Protein AF-A0A0F9QT04-F1 (afdb_monomer_lite)

Organism: NCBI:txid412755

Secondary structure (DSSP, 8-state):
-----PPPPPHHHHHHGGG-S--------------PPPPHHHHHHHHHHHHHHHHHHHHHS------------------PPPPPPPP-------PPPP------------PPP----PPPP----EE-TTT--EESSHHHHHH--PPPHHHHHHHHHHHHHHT----------------------PPPPPPPPHHHHHHHHHHHSTTS-HHHHHHHHHHHHT-TTTS--GGG---TTGGGHHHHHHHHHTSTTHHHHHHHHHHHHHGGGTT-HHHHHHHHHHHHHHHHHHHHHHHHHTT-

Foldseek 3Di:
DDDDDDDDDDPVVVVVVVVPPDDDDDPPPPPPPPPDPDDPVRVVVVVVVVVVVVVVVCVVDPPDPPPPPPPDDDDDDDDDDDDDDDDDDDDDDDDDDDDDDDDDDDDDDDDDDDDDDDDDDDDDFDADPPPGDTDPDVVVVVVDDDQDPVNVVVVVVVVVVVPDDDDDDDDDDDDDDPPPPPPPVPPDPPPPDPLLVLLLCVLVDPNNDLVVLVVLVQVQQVPVVRDPHLVPPPDPPSVCLSVQLSVQSNDPCSSVVCVVVLCVVCPPNSNPSVVSNSVSSVVSSVVSVVCVVVVVVVVD

pLDDT: mean 72.58, std 18.94, range [38.41, 98.06]

Structure (mmCIF, N/CA/C/O backbone):
data_AF-A0A0F9QT04-F1
#
_entry.id   AF-A0A0F9QT04-F1
#
loop_
_atom_site.group_PDB
_atom_site.id
_atom_site.type_symbol
_atom_site.label_atom_id
_atom_site.label_alt_id
_atom_site.label_comp_id
_atom_site.label_asym_id
_atom_site.label_entity_id
_atom_site.label_seq_id
_atom_site.pdbx_PDB_ins_code
_atom_site.Cartn_x
_atom_site.Cartn_y
_atom_site.Cartn_z
_atom_site.occupancy
_atom_site.B_iso_or_equiv
_atom_site.auth_seq_id
_atom_site.auth_comp_id
_atom_site.auth_asym_id
_atom_site.auth_atom_id
_atom_site.pdbx_PDB_model_num
ATOM 1 N N . MET A 1 1 ? 37.877 -28.777 -58.620 1.00 40.53 1 MET A N 1
ATOM 2 C CA . MET A 1 1 ? 38.514 -28.613 -57.297 1.00 40.53 1 MET A CA 1
ATOM 3 C C . MET A 1 1 ? 38.160 -27.226 -56.794 1.00 40.53 1 MET A C 1
ATOM 5 O O . MET A 1 1 ? 38.728 -26.256 -57.266 1.00 40.53 1 MET A O 1
ATOM 9 N N . THR A 1 2 ? 37.133 -27.123 -55.958 1.00 38.41 2 THR A N 1
ATOM 10 C CA . THR A 1 2 ? 36.632 -25.850 -55.422 1.00 38.41 2 THR A CA 1
ATOM 11 C C . THR A 1 2 ? 37.079 -25.738 -53.971 1.00 38.41 2 THR A C 1
ATOM 13 O O . THR A 1 2 ? 36.640 -26.507 -53.116 1.00 38.41 2 THR A O 1
ATOM 16 N N . GLU A 1 3 ? 38.001 -24.815 -53.706 1.00 45.53 3 GLU A N 1
ATOM 17 C CA . GLU A 1 3 ? 38.514 -24.546 -52.365 1.00 45.53 3 GLU A CA 1
ATOM 18 C C . GLU A 1 3 ? 37.426 -23.904 -51.495 1.00 45.53 3 GLU A C 1
ATOM 20 O O . GLU A 1 3 ? 36.883 -22.841 -51.805 1.00 45.53 3 GLU A O 1
ATOM 25 N N . LYS A 1 4 ? 37.093 -24.570 -50.385 1.00 51.62 4 LYS A N 1
ATOM 26 C CA . LYS A 1 4 ? 36.202 -24.037 -49.352 1.00 51.62 4 LYS A CA 1
ATOM 27 C C . LYS A 1 4 ? 36.921 -22.925 -48.588 1.00 51.62 4 LYS A C 1
ATOM 29 O O . LYS A 1 4 ? 37.860 -23.178 -47.835 1.00 51.62 4 LYS A O 1
ATOM 34 N N . LYS A 1 5 ? 36.429 -21.698 -48.751 1.00 57.62 5 LYS A N 1
ATOM 35 C CA . LYS A 1 5 ? 36.823 -20.511 -47.985 1.00 57.62 5 LYS A CA 1
ATOM 36 C C . LYS A 1 5 ? 36.502 -20.742 -46.498 1.00 57.62 5 LYS A C 1
ATOM 38 O O . LYS A 1 5 ? 35.334 -20.862 -46.132 1.00 57.62 5 LYS A O 1
ATOM 43 N N . LYS A 1 6 ? 37.529 -20.845 -45.646 1.00 58.44 6 LYS A N 1
ATOM 44 C CA . LYS A 1 6 ? 37.373 -20.906 -44.182 1.00 58.44 6 LYS A CA 1
ATOM 45 C C . LYS A 1 6 ? 36.841 -19.563 -43.678 1.00 58.44 6 LYS A C 1
ATOM 47 O O . LYS A 1 6 ? 37.463 -18.530 -43.915 1.00 58.44 6 LYS A O 1
ATOM 52 N N . ALA A 1 7 ? 35.698 -19.594 -42.997 1.00 60.91 7 ALA A N 1
ATOM 53 C CA . ALA A 1 7 ? 35.144 -18.442 -42.299 1.00 60.91 7 ALA A CA 1
ATOM 54 C C . ALA A 1 7 ? 36.069 -18.047 -41.137 1.00 60.91 7 ALA A C 1
ATOM 56 O O . ALA A 1 7 ? 36.473 -18.900 -40.345 1.00 60.91 7 ALA A O 1
ATOM 57 N N . GLN A 1 8 ? 36.429 -16.764 -41.061 1.00 69.38 8 GLN A N 1
ATOM 58 C CA . GLN A 1 8 ? 37.086 -16.201 -39.883 1.00 69.38 8 GLN A CA 1
ATOM 59 C C . GLN A 1 8 ? 36.084 -16.147 -38.717 1.00 69.38 8 GLN A C 1
ATOM 61 O O . GLN A 1 8 ? 34.930 -15.781 -38.943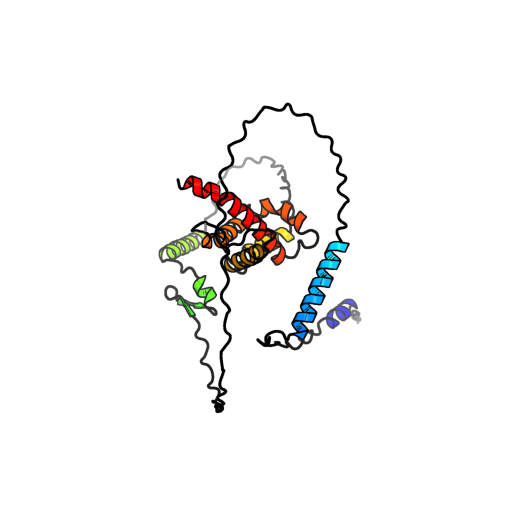 1.00 69.38 8 GLN A O 1
ATOM 66 N N . PRO A 1 9 ? 36.501 -16.487 -37.486 1.00 63.72 9 PRO A N 1
ATOM 67 C CA . PRO A 1 9 ? 35.642 -16.379 -36.315 1.00 63.72 9 PRO A CA 1
ATOM 68 C C . PRO A 1 9 ? 35.371 -14.908 -35.974 1.00 63.72 9 PRO A C 1
ATOM 70 O O . PRO A 1 9 ? 36.281 -14.075 -35.981 1.00 63.72 9 PRO A O 1
ATOM 73 N N . ASN A 1 10 ? 34.111 -14.596 -35.666 1.00 60.88 10 ASN A N 1
ATOM 74 C CA . ASN A 1 10 ? 33.681 -13.270 -35.237 1.00 60.88 10 ASN A CA 1
ATOM 75 C C . ASN A 1 10 ? 34.338 -12.908 -33.895 1.00 60.88 10 ASN A C 1
ATOM 77 O O . ASN A 1 10 ? 34.174 -13.604 -32.896 1.00 60.88 10 ASN A O 1
ATOM 81 N N . LEU A 1 11 ? 35.038 -11.771 -33.850 1.00 62.22 11 LEU A N 1
ATOM 82 C CA . LEU A 1 11 ? 35.728 -11.270 -32.651 1.00 62.22 11 LEU A CA 1
ATOM 83 C C . LEU A 1 11 ? 34.784 -10.990 -31.464 1.00 62.22 11 LEU A C 1
ATOM 85 O O . LEU A 1 11 ? 35.232 -10.952 -30.321 1.00 62.22 11 LEU A O 1
ATOM 89 N N . ILE A 1 12 ? 33.483 -10.836 -31.722 1.00 54.50 12 ILE A N 1
ATOM 90 C CA . ILE A 1 12 ? 32.462 -10.546 -30.706 1.00 54.50 12 ILE A CA 1
ATOM 91 C C . ILE A 1 12 ? 32.140 -11.788 -29.858 1.00 54.50 12 ILE A C 1
ATOM 93 O O . ILE A 1 12 ? 31.987 -11.671 -28.644 1.00 54.50 12 ILE A O 1
ATOM 97 N N . GLU A 1 13 ? 32.126 -12.988 -30.445 1.00 58.72 13 GLU A N 1
ATOM 98 C CA . GLU A 1 13 ? 31.823 -14.228 -29.706 1.00 58.72 13 GLU A CA 1
ATOM 99 C C . GLU A 1 13 ? 32.920 -14.557 -28.678 1.00 58.72 13 GLU A C 1
ATOM 101 O O . GLU A 1 13 ? 32.627 -14.977 -27.557 1.00 58.72 13 GLU A O 1
ATOM 106 N N . ASN A 1 14 ? 34.179 -14.234 -28.993 1.00 61.94 14 ASN A N 1
ATOM 107 C CA . ASN A 1 14 ? 35.301 -14.381 -28.059 1.00 61.94 14 ASN A CA 1
ATOM 108 C C . ASN A 1 14 ? 35.297 -13.347 -26.918 1.00 61.94 14 ASN A C 1
ATOM 110 O O . ASN A 1 14 ? 35.893 -13.599 -25.869 1.00 61.94 14 ASN A O 1
ATOM 114 N N . ALA A 1 15 ? 34.646 -12.193 -27.097 1.00 54.66 15 ALA A N 1
ATOM 115 C CA . ALA A 1 15 ? 34.542 -11.168 -26.058 1.00 54.66 15 ALA A CA 1
ATOM 116 C C . ALA A 1 15 ? 33.426 -11.476 -25.042 1.00 54.66 15 ALA A C 1
ATOM 118 O O . ALA A 1 15 ? 33.554 -11.131 -23.867 1.00 54.66 15 ALA A O 1
ATOM 119 N N . ILE A 1 16 ? 32.360 -12.159 -25.472 1.00 52.66 16 ILE A N 1
ATOM 120 C CA . ILE A 1 16 ? 31.213 -12.502 -24.618 1.00 52.66 16 ILE A CA 1
ATOM 121 C C . ILE A 1 16 ? 31.496 -13.769 -23.792 1.00 52.66 16 ILE A C 1
ATOM 123 O O . ILE A 1 16 ? 31.151 -13.818 -22.612 1.00 52.66 16 ILE A O 1
ATOM 127 N N . GLY A 1 17 ? 32.228 -14.746 -24.344 1.00 46.69 17 GLY A N 1
ATOM 128 C CA . GLY A 1 17 ? 32.572 -15.991 -23.639 1.00 46.69 17 GLY A CA 1
ATOM 129 C C . GLY A 1 17 ? 33.477 -15.829 -22.407 1.00 46.69 17 GLY A C 1
ATOM 130 O O . GLY A 1 17 ? 33.491 -16.704 -21.549 1.00 46.69 17 GLY A O 1
ATOM 131 N N . LYS A 1 18 ? 34.195 -14.704 -22.266 1.00 50.28 18 LYS A N 1
ATOM 132 C CA . LYS A 1 18 ? 35.087 -14.441 -21.117 1.00 50.28 18 LYS A CA 1
ATOM 133 C C . LYS A 1 18 ? 34.415 -13.772 -19.912 1.00 50.28 18 LYS A C 1
ATOM 135 O O . LYS A 1 18 ? 35.060 -13.612 -18.884 1.00 50.28 18 LYS A O 1
ATOM 140 N N . ARG A 1 19 ? 33.139 -13.377 -20.011 1.00 51.25 19 ARG A N 1
ATOM 141 C CA . ARG A 1 19 ? 32.371 -12.814 -18.877 1.00 51.25 19 ARG A CA 1
ATOM 142 C C . ARG A 1 19 ? 31.505 -13.843 -18.144 1.00 51.25 19 ARG A C 1
ATOM 144 O O . ARG A 1 19 ? 30.870 -13.487 -17.160 1.00 51.25 19 ARG A O 1
ATOM 151 N N . ALA A 1 20 ? 31.501 -15.096 -18.596 1.00 46.34 20 ALA A N 1
ATOM 152 C CA . ALA A 1 20 ? 30.769 -16.201 -17.976 1.00 46.34 20 ALA A CA 1
ATOM 153 C C . ALA A 1 20 ? 31.633 -17.038 -17.010 1.00 46.34 20 ALA A C 1
ATOM 155 O O . ALA A 1 20 ? 31.278 -18.169 -16.688 1.00 46.34 20 ALA A O 1
ATOM 156 N N . GLU A 1 21 ? 32.761 -16.501 -16.531 1.00 49.03 21 GLU A N 1
ATOM 157 C CA . GLU A 1 21 ? 33.416 -17.056 -15.347 1.00 49.03 21 GLU A CA 1
ATOM 158 C C . GLU A 1 21 ? 32.618 -16.609 -14.116 1.00 49.03 21 GLU A C 1
ATOM 160 O O . GLU A 1 21 ? 32.624 -15.444 -13.723 1.00 49.03 21 GLU A O 1
ATOM 165 N N . THR A 1 22 ? 31.868 -17.562 -13.567 1.00 49.44 22 THR A N 1
ATOM 166 C CA . THR A 1 22 ? 31.121 -17.506 -12.305 1.00 49.44 22 THR A CA 1
ATOM 167 C C . THR A 1 22 ? 31.801 -16.623 -11.249 1.00 49.44 22 THR A C 1
ATOM 169 O O . THR A 1 22 ? 32.957 -16.895 -10.903 1.00 49.44 22 THR A O 1
ATOM 172 N N . PRO A 1 23 ? 31.103 -15.629 -10.662 1.00 43.72 23 PRO A N 1
ATOM 173 C CA . PRO A 1 23 ? 31.599 -14.967 -9.468 1.00 43.72 23 PRO A CA 1
ATOM 174 C C . PRO A 1 23 ? 31.723 -16.024 -8.370 1.00 43.72 23 PRO A C 1
ATOM 176 O O . PRO A 1 23 ? 30.743 -16.681 -8.021 1.00 43.72 23 PRO A O 1
ATOM 179 N N . LYS A 1 24 ? 32.932 -16.210 -7.834 1.00 48.59 24 LYS A N 1
ATOM 180 C CA . LYS A 1 24 ? 33.112 -16.958 -6.589 1.00 48.59 24 LYS A CA 1
ATOM 181 C C . LYS A 1 24 ? 32.272 -16.265 -5.522 1.00 48.59 24 LYS A C 1
ATOM 183 O O . LYS A 1 24 ? 32.509 -15.097 -5.219 1.00 48.59 24 LYS A O 1
ATOM 188 N N . THR A 1 25 ? 31.295 -16.992 -4.996 1.00 42.28 25 THR A N 1
ATOM 189 C CA . THR A 1 25 ? 30.478 -16.618 -3.846 1.00 42.28 25 THR A CA 1
ATOM 190 C C . THR A 1 25 ? 31.387 -16.037 -2.758 1.00 42.28 25 THR A C 1
ATOM 192 O O . THR A 1 25 ? 32.336 -16.718 -2.354 1.00 42.28 25 THR A O 1
ATOM 195 N N . PRO A 1 26 ? 31.164 -14.796 -2.288 1.00 47.00 26 PRO A N 1
ATOM 196 C CA . PRO A 1 26 ? 31.823 -14.332 -1.078 1.00 47.00 26 PRO A CA 1
ATOM 197 C C . PRO A 1 26 ? 31.417 -15.283 0.054 1.00 47.00 26 PRO A C 1
ATOM 199 O O . PRO A 1 26 ? 30.247 -15.674 0.099 1.00 47.00 26 PRO A O 1
ATOM 202 N N . PRO A 1 27 ? 32.328 -15.683 0.955 1.00 43.16 27 PRO A N 1
ATOM 203 C CA . PRO A 1 27 ? 31.926 -16.439 2.130 1.00 43.16 27 PRO A CA 1
ATOM 204 C C . PRO A 1 27 ? 30.858 -15.627 2.865 1.00 43.16 27 PRO A C 1
ATOM 206 O O . PRO A 1 27 ? 31.113 -14.498 3.290 1.00 43.16 27 PRO A O 1
ATOM 209 N N . GLN A 1 28 ? 29.651 -16.187 2.966 1.00 41.50 28 GLN A N 1
ATOM 210 C CA . GLN A 1 28 ? 28.638 -15.696 3.884 1.00 41.50 28 GLN A CA 1
ATOM 211 C C . GLN A 1 28 ? 29.200 -15.893 5.288 1.00 41.50 28 GLN A C 1
ATOM 213 O O . GLN A 1 28 ? 29.119 -16.969 5.872 1.00 41.50 28 GLN A O 1
ATOM 218 N N . VAL A 1 29 ? 29.834 -14.847 5.808 1.00 38.66 29 VAL A N 1
ATOM 219 C CA . VAL A 1 29 ? 30.045 -14.709 7.239 1.00 38.66 29 VAL A CA 1
ATOM 220 C C . VAL A 1 29 ? 28.675 -14.348 7.792 1.00 38.66 29 VAL A C 1
ATOM 222 O O . VAL A 1 29 ? 28.299 -13.177 7.827 1.00 38.66 29 VAL A O 1
ATOM 225 N N . LEU A 1 30 ? 27.910 -15.378 8.152 1.00 39.53 30 LEU A N 1
ATOM 226 C CA . LEU A 1 30 ? 26.827 -15.258 9.113 1.00 39.53 30 LEU A CA 1
ATOM 227 C C . LEU A 1 30 ? 27.495 -14.750 10.397 1.00 39.53 30 LEU A C 1
ATOM 229 O O . LEU A 1 30 ? 28.106 -15.511 11.141 1.00 39.53 30 LEU A O 1
ATOM 233 N N . ARG A 1 31 ? 27.537 -13.426 10.572 1.00 39.59 31 ARG A N 1
ATOM 234 C CA . ARG A 1 31 ? 27.889 -12.853 11.863 1.00 39.59 31 ARG A CA 1
ATOM 235 C C . ARG A 1 31 ? 26.675 -13.096 12.735 1.00 39.59 31 ARG A C 1
ATOM 237 O O . ARG A 1 31 ? 25.696 -12.364 12.620 1.00 39.59 31 ARG A O 1
ATOM 244 N N . ASP A 1 32 ? 26.752 -14.136 13.555 1.00 42.31 32 ASP A N 1
ATOM 245 C CA . ASP A 1 32 ? 25.970 -14.207 14.778 1.00 42.31 32 ASP A CA 1
ATOM 246 C C . ASP A 1 32 ? 26.134 -12.855 15.472 1.00 42.31 32 ASP A C 1
ATOM 248 O O . ASP A 1 32 ? 27.248 -12.452 15.819 1.00 42.31 32 ASP A O 1
ATOM 252 N N . VAL A 1 33 ? 25.043 -12.098 15.545 1.00 47.69 33 VAL A N 1
ATOM 253 C CA . VAL A 1 33 ? 24.982 -10.874 16.335 1.00 47.69 33 VAL A CA 1
ATOM 254 C C . VAL A 1 33 ? 25.085 -11.347 17.779 1.00 47.69 33 VAL A C 1
ATOM 256 O O . VAL A 1 33 ? 24.186 -12.055 18.230 1.00 47.69 33 VAL A O 1
ATOM 259 N N . PRO A 1 34 ? 26.171 -11.045 18.508 1.00 47.31 34 PRO A N 1
ATOM 260 C CA . PRO A 1 34 ? 26.209 -11.372 19.917 1.00 47.31 34 PRO A CA 1
ATOM 261 C C . PRO A 1 34 ? 25.148 -10.506 20.594 1.00 47.31 34 PRO A C 1
ATOM 263 O O . PRO A 1 34 ? 25.197 -9.283 20.465 1.00 47.31 34 PRO A O 1
ATOM 266 N N . ASP A 1 35 ? 24.237 -11.117 21.352 1.00 57.75 35 ASP A N 1
ATOM 267 C CA . ASP A 1 35 ? 23.339 -10.438 22.303 1.00 57.75 35 ASP A CA 1
ATOM 268 C C . ASP A 1 35 ? 24.130 -9.836 23.488 1.00 57.75 35 ASP A C 1
ATOM 270 O O . ASP A 1 35 ? 23.733 -9.915 24.652 1.00 57.75 35 ASP A O 1
ATOM 274 N N . GLN A 1 36 ? 25.310 -9.268 23.227 1.00 71.56 36 GLN A N 1
ATOM 275 C CA . GLN A 1 36 ? 26.060 -8.532 24.224 1.00 71.56 36 GLN A CA 1
ATOM 276 C C . GLN A 1 36 ? 25.522 -7.102 24.281 1.00 71.56 36 GLN A C 1
ATOM 278 O O . GLN A 1 36 ? 25.466 -6.424 23.252 1.00 71.56 36 GLN A O 1
ATOM 283 N N . PRO A 1 37 ? 25.130 -6.617 25.472 1.00 73.25 37 PRO A N 1
ATOM 284 C CA . PRO A 1 37 ? 24.781 -5.218 25.636 1.00 73.25 37 PRO A CA 1
ATOM 285 C C . PRO A 1 37 ? 25.980 -4.357 25.232 1.00 73.25 37 PRO A C 1
ATOM 287 O O . PRO A 1 37 ? 27.111 -4.643 25.634 1.00 73.25 37 PRO A O 1
ATOM 290 N N . LEU A 1 38 ? 25.711 -3.314 24.441 1.00 75.25 38 LEU A N 1
ATOM 291 C CA . LEU A 1 38 ? 26.704 -2.329 24.013 1.00 75.25 38 LEU A CA 1
ATOM 292 C C . LEU A 1 38 ? 27.536 -1.881 25.212 1.00 75.25 38 LEU A C 1
ATOM 294 O O . LEU A 1 38 ? 27.008 -1.495 26.262 1.00 75.25 38 LEU A O 1
ATOM 298 N N . THR A 1 39 ? 28.851 -1.938 25.053 1.00 85.69 39 THR A N 1
ATOM 299 C CA . THR A 1 39 ? 29.761 -1.452 26.081 1.00 85.69 39 THR A CA 1
ATOM 300 C C . THR A 1 39 ? 29.585 0.058 26.255 1.00 85.69 39 THR A C 1
ATOM 302 O O . THR A 1 39 ? 29.138 0.777 25.358 1.00 85.69 39 THR A O 1
ATOM 305 N N . ARG A 1 40 ? 29.933 0.575 27.437 1.00 78.62 40 ARG A N 1
ATOM 306 C CA . ARG A 1 40 ? 29.801 2.007 27.753 1.00 78.62 40 ARG A CA 1
ATOM 307 C C . ARG A 1 40 ? 30.536 2.905 26.748 1.00 78.62 40 ARG A C 1
ATOM 309 O O . ARG A 1 40 ? 30.049 3.990 26.442 1.00 78.62 40 ARG A O 1
ATOM 316 N N . ASP A 1 41 ? 31.664 2.433 26.225 1.00 81.75 41 ASP A N 1
ATOM 317 C CA . ASP A 1 41 ? 32.469 3.162 25.243 1.00 81.75 41 ASP A CA 1
ATOM 318 C C . ASP A 1 41 ? 31.807 3.179 23.855 1.00 81.75 41 ASP A C 1
ATOM 320 O O . ASP A 1 41 ? 31.865 4.197 23.162 1.00 81.75 41 ASP A O 1
ATOM 324 N N . GLU A 1 42 ? 31.102 2.107 23.474 1.00 82.12 42 GLU A N 1
ATOM 325 C CA . GLU A 1 42 ? 30.310 2.043 22.236 1.00 82.12 42 GLU A CA 1
ATOM 326 C C . GLU A 1 42 ? 29.069 2.940 22.302 1.00 82.12 42 GLU A C 1
ATOM 328 O O . GLU A 1 42 ? 28.728 3.604 21.323 1.00 82.12 42 GLU A O 1
ATOM 333 N N . MET A 1 43 ? 28.423 3.036 23.470 1.00 83.62 43 MET A N 1
ATOM 334 C CA . MET A 1 43 ? 27.325 3.989 23.666 1.00 83.62 43 MET A CA 1
ATOM 335 C C . MET A 1 43 ? 27.803 5.440 23.556 1.00 83.62 43 MET A C 1
ATOM 337 O O . MET A 1 43 ? 27.145 6.244 22.900 1.00 83.62 43 MET A O 1
ATOM 341 N N . ALA A 1 44 ? 28.971 5.764 24.120 1.00 82.62 44 ALA A N 1
ATOM 342 C CA . ALA A 1 44 ? 29.556 7.099 24.000 1.00 82.62 44 ALA A CA 1
ATOM 343 C C . ALA A 1 44 ? 29.914 7.448 22.544 1.00 82.62 44 ALA A C 1
ATOM 345 O O . ALA A 1 44 ? 29.739 8.588 22.115 1.00 82.62 44 ALA A O 1
ATOM 346 N N . THR A 1 45 ? 30.370 6.469 21.753 1.00 89.44 45 THR A N 1
ATOM 347 C CA . THR A 1 45 ? 30.638 6.687 20.321 1.00 89.44 45 THR A CA 1
ATOM 348 C C . THR A 1 45 ? 29.359 6.840 19.504 1.00 89.44 45 THR A C 1
ATOM 350 O O . THR A 1 45 ? 29.333 7.630 18.560 1.00 89.44 45 THR A O 1
ATOM 353 N N . LEU A 1 46 ? 28.288 6.128 19.865 1.00 86.19 46 LEU A N 1
ATOM 354 C CA . LEU A 1 46 ? 26.989 6.264 19.210 1.00 86.19 46 LEU A CA 1
ATOM 355 C C . LEU A 1 46 ? 26.338 7.623 19.506 1.00 86.19 46 LEU A C 1
ATOM 357 O O . LEU A 1 46 ? 25.769 8.237 18.605 1.00 86.19 46 LEU A O 1
ATOM 361 N N . GLU A 1 47 ? 26.464 8.117 20.738 1.00 88.38 47 GLU A N 1
ATOM 362 C CA . GLU A 1 47 ? 25.959 9.430 21.149 1.00 88.38 47 GLU A CA 1
ATOM 363 C C . GLU A 1 47 ? 26.694 10.572 20.423 1.00 88.38 47 GLU A C 1
ATOM 365 O O . GLU A 1 47 ? 26.051 11.470 19.876 1.00 88.38 47 GLU A O 1
ATOM 370 N N . GLU A 1 48 ? 28.022 10.477 20.288 1.00 93.25 48 GLU A N 1
ATOM 371 C CA . GLU A 1 48 ? 28.829 11.416 19.493 1.00 93.25 48 GLU A CA 1
ATOM 372 C C . GLU A 1 48 ? 28.442 11.390 18.001 1.00 93.25 48 GLU A C 1
ATOM 374 O O . GLU A 1 48 ? 28.309 12.437 17.362 1.00 93.25 48 GLU A O 1
ATOM 379 N N . LEU A 1 49 ? 28.196 10.202 17.433 1.00 89.81 49 LEU A N 1
ATOM 380 C CA . LEU A 1 49 ? 27.760 10.064 16.040 1.00 89.81 49 LEU A CA 1
ATOM 381 C C . LEU A 1 49 ? 26.365 10.670 15.813 1.00 89.81 49 LEU A C 1
ATOM 383 O O . LEU A 1 49 ? 26.111 11.289 14.771 1.00 89.81 49 LEU A O 1
ATOM 387 N N . ASN A 1 50 ? 25.467 10.509 16.786 1.00 88.25 50 ASN A N 1
ATOM 388 C CA . ASN A 1 50 ? 24.132 11.091 16.739 1.00 88.25 50 ASN A CA 1
ATOM 389 C C . ASN A 1 50 ? 24.212 12.626 16.802 1.00 88.25 50 ASN A C 1
ATOM 391 O O . ASN A 1 50 ? 23.636 13.309 15.955 1.00 88.25 50 ASN A O 1
ATOM 395 N N . HIS A 1 51 ? 25.046 13.166 17.697 1.00 92.44 51 HIS A N 1
ATOM 396 C CA . HIS A 1 51 ? 25.279 14.606 17.808 1.00 92.44 51 HIS A CA 1
ATOM 397 C C . HIS A 1 51 ? 25.877 15.211 16.523 1.00 92.44 51 HIS A C 1
ATOM 399 O O . HIS A 1 51 ? 25.429 16.257 16.045 1.00 92.44 51 HIS A O 1
ATOM 405 N N . GLN A 1 52 ? 26.831 14.524 15.882 1.00 88.25 52 GLN A N 1
ATOM 406 C CA . GLN A 1 52 ? 27.367 14.947 14.579 1.00 88.25 52 GLN A CA 1
ATOM 407 C C . GLN A 1 52 ? 26.332 14.903 13.451 1.00 88.25 52 GLN A C 1
ATOM 409 O O . GLN A 1 52 ? 26.440 15.641 12.467 1.00 88.25 52 GLN A O 1
ATOM 414 N N . THR A 1 53 ? 25.343 14.020 13.545 1.00 88.69 53 THR A N 1
ATOM 415 C CA . THR A 1 53 ? 24.271 13.920 12.550 1.00 88.69 53 THR A CA 1
ATOM 416 C C . THR A 1 53 ? 23.259 15.046 12.727 1.00 88.69 53 THR A C 1
ATOM 418 O O . THR A 1 53 ? 22.906 15.694 11.744 1.00 88.69 53 THR A O 1
ATOM 421 N N . GLU A 1 54 ? 22.888 15.359 13.966 1.00 88.19 54 GLU A N 1
ATOM 422 C CA . GLU A 1 54 ? 22.014 16.490 14.290 1.00 88.19 54 GLU A CA 1
ATOM 423 C C . GLU A 1 54 ? 22.632 17.834 13.876 1.00 88.19 54 GLU A C 1
ATOM 425 O O . GLU A 1 54 ? 21.974 18.654 13.235 1.00 88.19 54 GLU A O 1
ATOM 430 N N . LYS A 1 55 ? 23.935 18.019 14.114 1.00 89.75 55 LYS A N 1
ATOM 431 C CA . LYS A 1 55 ? 24.657 19.220 13.674 1.00 89.75 55 LYS A CA 1
ATOM 432 C C . LYS A 1 55 ? 24.633 19.400 12.150 1.00 89.75 55 LYS A C 1
ATOM 434 O O . LYS A 1 55 ? 24.390 20.498 11.661 1.00 89.75 55 LYS A O 1
ATOM 439 N N . ARG A 1 56 ? 24.814 18.313 11.389 1.00 90.06 56 ARG A N 1
ATOM 440 C CA . ARG A 1 56 ? 24.744 18.344 9.914 1.00 90.06 56 ARG A CA 1
ATOM 441 C C . ARG A 1 56 ? 23.344 18.666 9.388 1.00 90.06 56 ARG A C 1
ATOM 443 O O . ARG A 1 56 ? 23.234 19.261 8.319 1.00 90.06 56 ARG A O 1
ATOM 450 N N . LEU A 1 57 ? 22.294 18.277 10.112 1.00 81.62 57 LEU A N 1
ATOM 451 C CA . LEU A 1 57 ? 20.913 18.612 9.759 1.00 81.62 57 LEU A CA 1
ATOM 452 C C . LEU A 1 57 ? 20.624 20.105 9.958 1.00 81.62 57 LEU A C 1
ATOM 454 O O . LEU A 1 57 ? 19.997 20.709 9.092 1.00 81.62 57 LEU A O 1
ATOM 458 N N . GLN A 1 58 ? 21.128 20.712 11.036 1.00 79.50 58 GLN A N 1
ATOM 459 C CA . GLN A 1 58 ? 20.985 22.156 11.269 1.00 79.50 58 GLN A CA 1
ATOM 460 C C . GLN A 1 58 ? 21.736 22.992 10.222 1.00 79.50 58 GLN A C 1
ATOM 462 O O . GLN A 1 58 ? 21.221 24.005 9.759 1.00 79.50 58 GLN A O 1
ATOM 467 N N . ASP A 1 59 ? 22.907 22.532 9.771 1.00 81.94 59 ASP A N 1
ATOM 468 C CA . ASP A 1 59 ? 23.676 23.221 8.726 1.00 81.94 59 ASP A CA 1
ATOM 469 C C . ASP A 1 59 ? 23.001 23.163 7.336 1.00 81.94 59 ASP A C 1
ATOM 471 O O . ASP A 1 59 ? 23.250 24.025 6.491 1.00 81.94 59 ASP A O 1
ATOM 475 N N . GLN A 1 60 ? 22.145 22.164 7.072 1.00 73.56 60 GLN A N 1
ATOM 476 C CA . GLN A 1 60 ? 21.416 22.045 5.799 1.00 73.56 60 GLN A CA 1
ATOM 477 C C . GLN A 1 60 ? 20.176 22.940 5.707 1.00 73.56 60 GLN A C 1
ATOM 479 O O . GLN A 1 60 ? 19.749 23.261 4.597 1.00 73.56 60 GLN A O 1
ATOM 484 N N . TYR A 1 61 ? 19.621 23.360 6.842 1.00 74.19 61 TYR A N 1
ATOM 485 C CA . TYR A 1 61 ? 18.446 24.223 6.905 1.00 74.19 61 TYR A CA 1
ATOM 486 C C . TYR A 1 61 ? 18.773 25.449 7.758 1.00 74.19 61 TYR A C 1
ATOM 488 O O . TYR A 1 61 ? 18.417 25.477 8.936 1.00 74.19 61 TYR A O 1
ATOM 496 N N . PRO A 1 62 ? 19.458 26.467 7.201 1.00 70.25 62 PRO A N 1
ATOM 497 C CA . PRO A 1 62 ? 19.626 27.722 7.915 1.00 70.25 62 PRO A CA 1
ATOM 498 C C . PRO A 1 62 ? 18.237 28.267 8.251 1.00 70.25 62 PRO A C 1
ATOM 500 O O . PRO A 1 62 ? 17.422 28.466 7.349 1.00 70.25 62 PRO A O 1
ATOM 503 N N . GLU A 1 63 ? 17.958 28.466 9.542 1.00 71.31 63 GLU A N 1
ATOM 504 C CA . GLU A 1 63 ? 16.716 29.094 9.988 1.00 71.31 63 GLU A CA 1
ATOM 505 C C . GLU A 1 63 ? 16.580 30.438 9.266 1.00 71.31 63 GLU A C 1
ATOM 507 O O . GLU A 1 63 ? 17.379 31.357 9.472 1.00 71.31 63 GLU A O 1
ATOM 512 N N . GLU A 1 64 ? 15.604 30.547 8.360 1.00 66.56 64 GLU A N 1
ATOM 513 C CA . GLU A 1 64 ? 15.326 31.821 7.713 1.00 66.56 64 GLU A CA 1
ATOM 514 C C . GLU A 1 64 ? 14.965 32.835 8.807 1.00 66.56 64 GLU A C 1
ATOM 516 O O . GLU A 1 64 ? 14.108 32.552 9.652 1.00 66.56 64 GLU A O 1
ATOM 521 N N . PRO A 1 65 ? 15.593 34.024 8.830 1.00 61.16 65 PRO A N 1
ATOM 522 C CA . PRO A 1 65 ? 15.235 35.045 9.793 1.00 61.16 65 PRO A CA 1
ATOM 523 C C . PRO A 1 65 ? 13.778 35.426 9.547 1.00 61.16 65 PRO A C 1
ATOM 525 O O . PRO A 1 65 ? 13.442 36.029 8.525 1.00 61.16 65 PRO A O 1
ATOM 528 N N . VAL A 1 66 ? 12.907 35.066 10.489 1.00 56.19 66 VAL A N 1
ATOM 529 C CA . VAL A 1 66 ? 11.491 35.422 10.461 1.00 56.19 66 VAL A CA 1
ATOM 530 C C . VAL A 1 66 ? 11.400 36.946 10.498 1.00 56.19 66 VAL A C 1
ATOM 532 O O . VAL A 1 66 ? 11.491 37.579 11.551 1.00 56.19 66 VAL A O 1
ATOM 535 N N . ALA A 1 67 ? 11.249 37.557 9.326 1.00 53.00 67 ALA A N 1
ATOM 536 C CA . ALA A 1 67 ? 10.972 38.972 9.191 1.00 53.00 67 ALA A CA 1
ATOM 537 C C . ALA A 1 67 ? 9.548 39.220 9.700 1.00 53.00 67 ALA A C 1
ATOM 539 O O . ALA A 1 67 ? 8.570 39.142 8.955 1.00 53.00 67 ALA A O 1
ATOM 540 N N . VAL A 1 68 ? 9.432 39.509 10.998 1.00 52.00 68 VAL A N 1
ATOM 541 C CA . VAL A 1 68 ? 8.189 39.942 11.639 1.00 52.00 68 VAL A CA 1
ATOM 542 C C . VAL A 1 68 ? 7.792 41.299 11.055 1.00 52.00 68 VAL A C 1
ATOM 544 O O . VAL A 1 68 ? 8.124 42.362 11.575 1.00 52.00 68 VAL A O 1
ATOM 547 N N . THR A 1 69 ? 7.060 41.278 9.946 1.00 46.56 69 THR A N 1
ATOM 548 C CA . THR A 1 69 ? 6.311 42.432 9.452 1.00 46.56 69 THR A CA 1
ATOM 549 C C . THR A 1 69 ? 4.926 42.397 10.083 1.00 46.56 69 THR A C 1
ATOM 551 O O . THR A 1 69 ? 3.949 41.919 9.513 1.00 46.56 69 THR A O 1
ATOM 554 N N . HIS A 1 70 ? 4.831 42.917 11.309 1.00 47.28 70 HIS A N 1
ATOM 555 C CA . HIS A 1 70 ? 3.544 43.233 11.921 1.00 47.28 70 HIS A CA 1
ATOM 556 C C . HIS A 1 70 ? 2.862 44.362 11.132 1.00 47.28 70 HIS A C 1
ATOM 558 O O . HIS A 1 70 ? 3.061 45.543 11.403 1.00 47.28 70 HIS A O 1
ATOM 564 N N . THR A 1 71 ? 2.001 44.003 10.183 1.00 52.66 71 THR A N 1
ATOM 565 C CA . THR A 1 71 ? 0.880 44.857 9.775 1.00 52.66 71 THR A CA 1
ATOM 566 C C . THR A 1 71 ? -0.398 44.197 10.265 1.00 52.66 71 THR A C 1
ATOM 568 O O . THR A 1 71 ? -0.970 43.326 9.625 1.00 52.66 71 THR A O 1
ATOM 571 N N . VAL A 1 72 ? -0.802 44.575 11.478 1.00 53.25 72 VAL A N 1
ATOM 572 C CA . VAL A 1 72 ? -2.060 44.147 12.097 1.00 53.25 72 VAL A CA 1
ATOM 573 C C . VAL A 1 72 ? -3.218 44.815 11.345 1.00 53.25 72 VAL A C 1
ATOM 575 O O . VAL A 1 72 ? -3.316 46.046 11.373 1.00 53.25 72 VAL A O 1
ATOM 578 N N . PRO A 1 73 ? -4.126 44.063 10.697 1.00 53.38 73 PRO A N 1
ATOM 579 C CA . PRO A 1 73 ? -5.373 44.624 10.201 1.00 53.38 73 PRO A CA 1
ATOM 580 C C . PRO A 1 73 ? -6.240 45.008 11.401 1.00 53.38 73 PRO A C 1
ATOM 582 O O . PRO A 1 73 ? -6.499 44.196 12.290 1.00 53.38 73 PRO A O 1
ATOM 585 N N . LYS A 1 74 ? -6.681 46.264 11.446 1.00 58.50 74 LYS A N 1
ATOM 586 C CA . LYS A 1 74 ? -7.559 46.795 12.494 1.00 58.50 74 LYS A CA 1
ATOM 587 C C . LYS A 1 74 ? -8.951 46.160 12.369 1.00 58.50 74 LYS A C 1
ATOM 589 O O . LYS A 1 74 ? -9.805 46.676 11.656 1.00 58.50 74 LYS A O 1
ATOM 594 N N . VAL A 1 75 ? -9.169 45.034 13.046 1.00 63.44 75 VAL A N 1
ATOM 595 C CA . VAL A 1 75 ? -10.489 44.400 13.181 1.00 63.44 75 VAL A CA 1
ATOM 596 C C . VAL A 1 75 ? -11.289 45.138 14.269 1.00 63.44 75 VAL A C 1
ATOM 598 O O . VAL A 1 75 ? -10.731 45.427 15.332 1.00 63.44 75 VAL A O 1
ATOM 601 N N . PRO A 1 76 ? -12.571 45.485 14.042 1.00 62.00 76 PRO A N 1
ATOM 602 C CA . PRO A 1 76 ? -13.407 46.111 15.060 1.00 62.00 76 PRO A CA 1
ATOM 603 C C . PRO A 1 76 ? -13.618 45.176 16.259 1.00 62.00 76 PRO A C 1
ATOM 605 O O . PRO A 1 76 ? -14.074 44.043 16.125 1.00 62.00 76 PRO A O 1
ATOM 608 N N . ILE A 1 77 ? -13.261 45.682 17.439 1.00 58.69 77 ILE A N 1
ATOM 609 C CA . ILE A 1 77 ? -13.338 44.996 18.729 1.00 58.69 77 ILE A CA 1
ATOM 610 C C . ILE A 1 77 ? -14.813 44.869 19.133 1.00 58.69 77 ILE A C 1
ATOM 612 O O . ILE A 1 77 ? -15.452 45.862 19.476 1.00 58.69 77 ILE A O 1
ATOM 616 N N . ILE A 1 78 ? -15.343 43.646 19.118 1.00 60.91 78 ILE A N 1
ATOM 617 C CA . ILE A 1 78 ? -16.584 43.294 19.818 1.00 60.91 78 ILE A CA 1
ATOM 618 C C . ILE A 1 78 ? -16.198 42.995 21.279 1.00 60.91 78 ILE A C 1
ATOM 620 O O . ILE A 1 78 ? -15.309 42.169 21.501 1.00 60.91 78 ILE A O 1
ATOM 624 N N . PRO A 1 79 ? -16.805 43.647 22.288 1.00 55.69 79 PRO A N 1
ATOM 625 C CA . PRO A 1 79 ? -16.468 43.395 23.682 1.00 55.69 79 PRO A CA 1
ATOM 626 C C . PRO A 1 79 ? -17.007 42.025 24.110 1.00 55.69 79 PRO A C 1
ATOM 628 O O . PRO A 1 79 ? -18.201 41.851 24.335 1.00 55.69 79 PRO A O 1
ATOM 631 N N . VAL A 1 80 ? -16.108 41.046 24.216 1.00 52.69 80 VAL A N 1
ATOM 632 C CA . VAL A 1 80 ? -16.392 39.739 24.818 1.00 52.69 80 VAL A CA 1
ATOM 633 C C . VAL A 1 80 ? -16.154 39.846 26.323 1.00 52.69 80 VAL A C 1
ATOM 635 O O . VAL A 1 80 ? -15.039 40.116 26.774 1.00 52.69 80 VAL A O 1
ATOM 638 N N . SER A 1 81 ? -17.216 39.655 27.105 1.00 59.44 81 SER A N 1
ATOM 639 C CA . SER A 1 81 ? -17.161 39.572 28.566 1.00 59.44 81 SER A CA 1
ATOM 640 C C . SER A 1 81 ? -16.267 38.409 29.004 1.00 59.44 81 SER A C 1
ATOM 642 O O . SER A 1 81 ? -16.488 37.264 28.615 1.00 59.44 81 SER A O 1
ATOM 644 N N . LYS A 1 82 ? -15.255 38.706 29.827 1.00 60.66 82 LYS A N 1
ATOM 645 C CA . LYS A 1 82 ? -14.350 37.712 30.418 1.00 60.66 82 LYS A CA 1
ATOM 646 C C . LYS A 1 82 ? -15.121 36.773 31.361 1.00 60.66 82 LYS A C 1
ATOM 648 O O . LYS A 1 82 ? -15.821 37.277 32.241 1.00 60.66 82 LYS A O 1
ATOM 653 N N . PRO A 1 83 ? -14.963 35.442 31.251 1.00 60.78 83 PRO A N 1
ATOM 654 C CA . PRO A 1 83 ? -15.383 34.524 32.301 1.00 60.78 83 PRO A CA 1
ATOM 655 C C . PRO A 1 83 ? -14.532 34.725 33.560 1.00 60.78 83 PRO A C 1
ATOM 657 O O . PRO A 1 83 ? -13.332 34.997 33.486 1.00 60.78 83 PRO A O 1
ATOM 660 N N . ASN A 1 84 ? -15.183 34.599 34.712 1.00 60.41 84 ASN A N 1
ATOM 661 C CA . ASN A 1 84 ? -14.597 34.728 36.043 1.00 60.41 84 ASN A CA 1
ATOM 662 C C . ASN A 1 84 ? -13.506 33.653 36.264 1.00 60.41 84 ASN A C 1
ATOM 664 O O . ASN A 1 84 ? -13.784 32.480 36.005 1.00 60.41 84 ASN A O 1
ATOM 668 N N . PRO A 1 85 ? -12.297 33.995 36.747 1.00 58.41 85 PRO A N 1
ATOM 669 C CA . PRO A 1 85 ? -11.283 32.995 37.067 1.00 58.41 85 PRO A CA 1
ATOM 670 C C . PRO A 1 85 ? -11.714 32.156 38.277 1.00 58.41 85 PRO A C 1
ATOM 672 O O . PRO A 1 85 ? -12.100 32.690 39.317 1.00 58.41 85 PRO A O 1
ATOM 675 N N . GLN A 1 86 ? -11.649 30.831 38.131 1.00 66.75 86 GLN A N 1
ATOM 676 C CA . GLN A 1 86 ? -11.785 29.900 39.250 1.00 66.75 86 GLN A CA 1
ATOM 677 C C . GLN A 1 86 ? -10.556 29.985 40.175 1.00 66.75 86 GLN A C 1
ATOM 679 O O . GLN A 1 86 ? -9.449 30.242 39.695 1.00 66.75 86 GLN A O 1
ATOM 684 N N . PRO A 1 87 ? -10.726 29.768 41.491 1.00 63.78 87 PRO A N 1
ATOM 685 C CA . PRO A 1 87 ? -9.622 29.777 42.439 1.00 63.78 87 PRO A CA 1
ATOM 686 C C . PRO A 1 87 ? -8.717 28.558 42.234 1.00 63.78 87 PRO A C 1
ATOM 688 O O . PRO A 1 87 ? -9.175 27.418 42.197 1.00 63.78 87 PRO A O 1
ATOM 691 N N . VAL A 1 88 ? -7.418 28.826 42.122 1.00 46.41 88 VAL A N 1
ATOM 692 C CA . VAL A 1 88 ? -6.353 27.823 42.087 1.00 46.41 88 VAL A CA 1
ATOM 693 C C . VAL A 1 88 ? -6.219 27.224 43.487 1.00 46.41 88 VAL A C 1
ATOM 695 O O . VAL A 1 88 ? -5.824 27.912 44.425 1.00 46.41 88 VAL A O 1
ATOM 698 N N . THR A 1 89 ? -6.563 25.949 43.643 1.00 47.44 89 THR A N 1
ATOM 699 C CA . THR A 1 89 ? -6.155 25.153 44.805 1.00 47.44 89 THR A CA 1
ATOM 700 C C . THR A 1 89 ? -4.721 24.687 44.598 1.00 47.44 89 THR A C 1
ATOM 702 O O . THR A 1 89 ? -4.469 23.750 43.843 1.00 47.44 89 THR A O 1
ATOM 705 N N . GLU A 1 90 ? -3.783 25.345 45.274 1.00 57.22 90 GLU A N 1
ATOM 706 C CA . GLU A 1 90 ? -2.465 24.785 45.557 1.00 57.22 90 GLU A CA 1
ATOM 707 C C . GLU A 1 90 ? -2.659 23.579 46.474 1.00 57.22 90 GLU A C 1
ATOM 709 O O . GLU A 1 90 ? -3.211 23.735 47.558 1.00 57.22 90 GLU A O 1
ATOM 714 N N . ASN A 1 91 ? -2.242 22.387 46.048 1.00 43.25 91 ASN A N 1
ATOM 715 C CA . ASN A 1 91 ? -1.915 21.302 46.964 1.00 43.25 91 ASN A CA 1
ATOM 716 C C . ASN A 1 91 ? -1.027 20.252 46.290 1.00 43.25 91 ASN A C 1
ATOM 718 O O . ASN A 1 91 ? -1.335 19.738 45.220 1.00 43.25 91 ASN A O 1
ATOM 722 N N . SER A 1 92 ? -0.018 19.854 47.064 1.00 42.94 92 SER A N 1
ATOM 723 C CA . SER A 1 92 ? 0.651 18.552 47.050 1.00 42.94 92 SER A CA 1
ATOM 724 C C . SER A 1 92 ? 1.838 18.364 46.099 1.00 42.94 92 SER A C 1
ATOM 726 O O . SER A 1 92 ? 1.760 17.775 45.025 1.00 42.94 92 SER A O 1
ATOM 728 N N . SER A 1 93 ? 2.988 18.807 46.610 1.00 53.25 93 SER A N 1
ATOM 729 C CA . SER A 1 93 ? 4.297 18.206 46.361 1.00 53.25 93 SER A CA 1
ATOM 730 C C . SER A 1 93 ? 4.274 16.747 46.834 1.00 53.25 93 SER A C 1
ATOM 732 O O . SER A 1 93 ? 4.173 16.494 48.034 1.00 53.25 93 SER A O 1
ATOM 734 N N . LEU A 1 94 ? 4.348 15.798 45.900 1.00 44.84 94 LEU A N 1
ATOM 735 C CA . LEU A 1 94 ? 4.515 14.376 46.191 1.00 44.84 94 LEU A CA 1
ATOM 736 C C . LEU A 1 94 ? 5.975 13.987 45.944 1.00 44.84 94 LEU A C 1
ATOM 738 O O . LEU A 1 94 ? 6.455 13.867 44.820 1.00 44.84 94 LEU A O 1
ATOM 742 N N . GLU A 1 95 ? 6.661 13.859 47.070 1.00 43.47 95 GLU A N 1
ATOM 743 C CA . GLU A 1 95 ? 7.985 13.295 47.280 1.00 43.47 95 GLU A CA 1
ATOM 744 C C . GLU A 1 95 ? 8.074 11.883 46.670 1.00 43.47 95 GLU A C 1
ATOM 746 O O . GLU A 1 95 ? 7.212 11.034 46.903 1.00 43.47 95 GLU A O 1
ATOM 751 N N . SER A 1 96 ? 9.102 11.631 45.857 1.00 53.09 96 SER A N 1
ATOM 752 C CA . SER A 1 96 ? 9.374 10.306 45.284 1.00 53.09 96 SER A CA 1
ATOM 753 C C . SER A 1 96 ? 10.164 9.443 46.278 1.00 53.09 96 SER A C 1
ATOM 755 O O . SER A 1 96 ? 11.131 9.943 46.856 1.00 53.09 96 SER A O 1
ATOM 757 N N . PRO A 1 97 ? 9.826 8.154 46.473 1.00 57.69 97 PRO A N 1
ATOM 758 C CA . PRO A 1 97 ? 10.581 7.280 47.365 1.00 57.69 97 PRO A CA 1
ATOM 759 C C . PRO A 1 97 ? 11.855 6.732 46.688 1.00 57.69 97 PRO A C 1
ATOM 761 O O . PRO A 1 97 ? 11.861 6.503 45.475 1.00 57.69 97 PRO A O 1
ATOM 764 N N . PRO A 1 98 ? 12.937 6.474 47.451 1.00 57.53 98 PRO A N 1
ATOM 765 C CA . PRO A 1 98 ? 14.184 5.950 46.905 1.00 57.53 98 PRO A CA 1
ATOM 766 C C . PRO A 1 98 ? 14.056 4.460 46.560 1.00 57.53 98 PRO A C 1
ATOM 768 O O . PRO A 1 98 ? 13.630 3.650 47.385 1.00 57.53 98 PRO A O 1
ATOM 771 N N . GLN A 1 99 ? 14.475 4.080 45.351 1.00 43.84 99 GLN A N 1
ATOM 772 C CA . GLN A 1 99 ? 14.638 2.676 44.973 1.00 43.84 99 GLN A CA 1
ATOM 773 C C . GLN A 1 99 ? 15.956 2.138 45.546 1.00 43.84 99 GLN A C 1
ATOM 775 O O . GLN A 1 99 ? 17.047 2.500 45.108 1.00 43.84 99 GLN A O 1
ATOM 780 N N . GLY A 1 100 ? 15.839 1.286 46.566 1.00 42.66 100 GLY A N 1
ATOM 781 C CA . GLY A 1 100 ? 16.945 0.531 47.143 1.00 42.66 100 GLY A CA 1
ATOM 782 C C . GLY A 1 100 ? 17.358 -0.621 46.228 1.00 42.66 100 GLY A C 1
ATOM 783 O O . GLY A 1 100 ? 16.585 -1.537 45.968 1.00 42.66 100 GLY A O 1
ATOM 784 N N . ILE A 1 101 ? 18.598 -0.557 45.763 1.00 47.31 101 ILE A N 1
ATOM 785 C CA . ILE A 1 101 ? 19.288 -1.563 44.959 1.00 47.31 101 ILE A CA 1
ATOM 786 C C . ILE A 1 101 ? 19.762 -2.665 45.910 1.00 47.31 101 ILE A C 1
ATOM 788 O O . ILE A 1 101 ? 20.511 -2.362 46.834 1.00 47.31 101 ILE A O 1
ATOM 792 N N . ASN A 1 102 ? 19.346 -3.916 45.709 1.00 43.16 102 ASN A N 1
ATOM 793 C CA . ASN A 1 102 ? 20.017 -5.091 46.274 1.00 43.16 102 ASN A CA 1
ATOM 794 C C . ASN A 1 102 ? 19.573 -6.355 45.529 1.00 43.16 102 ASN A C 1
ATOM 796 O O . ASN A 1 102 ? 18.543 -6.939 45.852 1.00 43.16 102 ASN A O 1
ATOM 800 N N . SER A 1 103 ? 20.407 -6.813 44.598 1.00 42.50 103 SER A N 1
ATOM 801 C CA . SER A 1 103 ? 20.354 -8.181 44.083 1.00 42.50 103 SER A CA 1
ATOM 802 C C . SER A 1 103 ? 21.775 -8.729 44.061 1.00 42.50 103 SER A C 1
ATOM 804 O O . SER A 1 103 ? 22.572 -8.401 43.186 1.00 42.50 103 SER A O 1
ATOM 806 N N . LYS A 1 104 ? 22.101 -9.518 45.089 1.00 46.03 104 LYS A N 1
ATOM 807 C CA . LYS A 1 104 ? 23.239 -10.437 45.091 1.00 46.03 104 LYS A CA 1
ATOM 808 C C . LYS A 1 104 ? 22.926 -11.556 44.101 1.00 46.03 104 LYS A C 1
ATOM 810 O O . LYS A 1 104 ? 21.914 -12.230 44.267 1.00 46.03 104 LYS A O 1
ATOM 815 N N . THR A 1 105 ? 23.798 -11.758 43.124 1.00 42.81 105 THR A N 1
ATOM 816 C CA . THR A 1 105 ? 23.799 -12.962 42.293 1.00 42.81 105 THR A CA 1
ATOM 817 C C . THR A 1 105 ? 24.982 -13.803 42.737 1.00 42.81 105 THR A C 1
ATOM 819 O O . THR A 1 105 ? 26.130 -13.450 42.474 1.00 42.81 105 THR A O 1
ATOM 822 N N . ASP A 1 106 ? 24.682 -14.875 43.467 1.00 41.72 106 ASP A N 1
ATOM 823 C CA . ASP A 1 106 ? 25.643 -15.916 43.801 1.00 41.72 106 ASP A CA 1
ATOM 824 C C . ASP A 1 106 ? 25.908 -16.772 42.560 1.00 41.72 106 ASP A C 1
ATOM 826 O O . ASP A 1 106 ? 25.000 -17.277 41.898 1.00 41.72 106 ASP A O 1
ATOM 830 N N . SER A 1 107 ? 27.189 -16.901 42.250 1.00 49.25 107 SER A N 1
ATOM 831 C CA . SER A 1 107 ? 27.759 -17.757 41.225 1.00 49.25 107 SER A CA 1
ATOM 832 C C . SER A 1 107 ? 27.577 -19.226 41.609 1.00 49.25 107 SER A C 1
ATOM 834 O O . SER A 1 107 ? 28.055 -19.652 42.658 1.00 49.25 107 SER A O 1
ATOM 836 N N . ASN A 1 108 ? 26.975 -20.024 40.728 1.00 47.94 108 ASN A N 1
ATOM 837 C CA . ASN A 1 108 ? 27.143 -21.475 40.737 1.00 47.94 108 ASN A CA 1
ATOM 838 C C . ASN A 1 108 ? 27.605 -21.925 39.351 1.00 47.94 108 ASN A C 1
ATOM 840 O O . ASN A 1 108 ? 26.863 -21.841 38.376 1.00 47.94 108 ASN A O 1
ATOM 844 N N . LEU A 1 109 ? 28.864 -22.368 39.297 1.00 50.25 109 LEU A N 1
ATOM 845 C CA . LEU A 1 109 ? 29.399 -23.215 38.240 1.00 50.25 109 LEU A CA 1
ATOM 846 C C . LEU A 1 109 ? 28.724 -24.587 38.347 1.00 50.25 109 LEU A C 1
ATOM 848 O O . LEU A 1 109 ? 28.789 -25.213 39.404 1.00 50.25 109 LEU A O 1
ATOM 852 N N . ALA A 1 110 ? 28.168 -25.077 37.246 1.00 44.34 110 ALA A N 1
ATOM 853 C CA . ALA A 1 110 ? 27.941 -26.499 37.040 1.00 44.34 110 ALA A CA 1
ATOM 854 C C . ALA A 1 110 ? 28.451 -26.867 35.642 1.00 44.34 110 ALA A C 1
ATOM 856 O O . ALA A 1 110 ? 28.113 -26.210 34.661 1.00 44.34 110 ALA A O 1
ATOM 857 N N . GLU A 1 111 ? 29.330 -27.868 35.610 1.00 55.53 111 GLU A N 1
ATOM 858 C CA . GLU A 1 111 ? 29.858 -28.544 34.426 1.00 55.53 111 GLU A CA 1
ATOM 859 C C . GLU A 1 111 ? 28.729 -29.070 33.533 1.00 55.53 111 GLU A C 1
ATOM 861 O O . GLU A 1 111 ? 27.861 -29.802 34.009 1.00 55.53 111 GLU A O 1
ATOM 866 N N . GLU A 1 112 ? 28.791 -28.778 32.234 1.00 42.16 112 GLU A N 1
ATOM 867 C CA . GLU A 1 112 ? 28.006 -29.482 31.219 1.00 42.16 112 GLU A CA 1
ATOM 868 C C . GLU A 1 112 ? 28.887 -30.478 30.454 1.00 42.16 112 GLU A C 1
ATOM 870 O O . GLU A 1 112 ? 29.955 -30.159 29.927 1.00 42.16 112 GLU A O 1
ATOM 875 N N . SER A 1 113 ? 28.401 -31.717 30.455 1.00 48.16 113 SER A N 1
ATOM 876 C CA . SER A 1 113 ? 28.870 -32.884 29.710 1.00 48.16 113 SER A CA 1
ATOM 877 C C . SER A 1 113 ? 28.555 -32.735 28.213 1.00 48.16 113 SER A C 1
ATOM 879 O O . SER A 1 113 ? 27.501 -32.197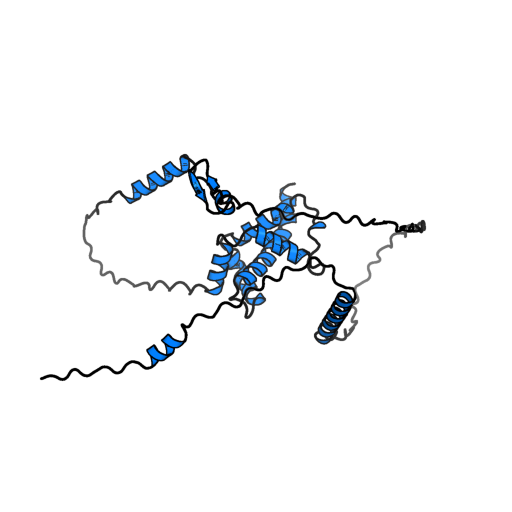 27.881 1.00 48.16 113 SER A O 1
ATOM 881 N N . PRO A 1 114 ? 29.392 -33.243 27.287 1.00 56.25 114 PRO A N 1
ATOM 882 C CA . PRO A 1 114 ? 29.082 -33.204 25.863 1.00 56.25 114 PRO A CA 1
ATOM 883 C C . PRO A 1 114 ? 28.058 -34.296 25.518 1.00 56.25 114 PRO A C 1
ATOM 885 O O . PRO A 1 114 ? 28.387 -35.482 25.534 1.00 56.25 114 PRO A O 1
ATOM 888 N N . GLU A 1 115 ? 26.819 -33.900 25.224 1.00 54.53 115 GLU A N 1
ATOM 889 C CA . GLU A 1 115 ? 25.801 -34.793 24.666 1.00 54.53 115 GLU A CA 1
ATOM 890 C C . GLU A 1 115 ? 26.008 -34.996 23.159 1.00 54.53 115 GLU A C 1
ATOM 892 O O . GLU A 1 115 ? 26.307 -34.076 22.393 1.00 54.53 115 GLU A O 1
ATOM 897 N N . GLU A 1 116 ? 25.883 -36.257 22.760 1.00 55.47 116 GLU A N 1
ATOM 898 C CA . GLU A 1 116 ? 25.974 -36.750 21.396 1.00 55.47 116 GLU A CA 1
ATOM 899 C C . GLU A 1 116 ? 24.857 -36.144 20.533 1.00 55.47 116 GLU A C 1
ATOM 901 O O . GLU A 1 116 ? 23.678 -36.193 20.874 1.00 55.47 116 GLU A O 1
ATOM 906 N N . PHE A 1 117 ? 25.238 -35.570 19.389 1.00 45.81 117 PHE A N 1
ATOM 907 C CA . PHE A 1 117 ? 24.317 -35.030 18.391 1.00 45.81 117 PHE A CA 1
ATOM 908 C C . PHE A 1 117 ? 23.519 -36.180 17.751 1.00 45.81 117 PHE A C 1
ATOM 910 O O . PHE A 1 117 ? 23.962 -36.805 16.782 1.00 45.81 117 PHE A O 1
ATOM 917 N N . GLU A 1 118 ? 22.336 -36.469 18.292 1.00 55.41 118 GLU A N 1
ATOM 918 C CA . GLU A 1 118 ? 21.346 -37.306 17.622 1.00 55.41 118 GLU A CA 1
ATOM 919 C C . GLU A 1 118 ? 20.881 -36.620 16.329 1.00 55.41 118 GLU A C 1
ATOM 921 O O . GLU A 1 118 ? 20.495 -35.451 16.289 1.00 55.41 118 GLU A O 1
ATOM 926 N N . SER A 1 119 ? 20.949 -37.369 15.231 1.00 56.84 119 SER A N 1
ATOM 927 C CA . SER A 1 119 ? 20.480 -36.964 13.912 1.00 56.84 119 SER A CA 1
ATOM 928 C C . SER A 1 119 ? 19.004 -36.557 13.948 1.00 56.84 119 SER A C 1
ATOM 930 O O . SER A 1 119 ? 18.141 -37.385 14.245 1.00 56.84 119 SER A O 1
ATOM 932 N N . PHE A 1 120 ? 18.715 -35.304 13.590 1.00 47.47 120 PHE A N 1
ATOM 933 C CA . PHE A 1 120 ? 17.353 -34.784 13.487 1.00 47.47 120 PHE A CA 1
ATOM 934 C C . PHE A 1 120 ? 16.505 -35.603 12.489 1.00 47.47 120 PHE A C 1
ATOM 936 O O . PHE A 1 120 ? 16.979 -35.917 11.391 1.00 47.47 120 PHE A O 1
ATOM 943 N N . PRO A 1 121 ? 15.254 -35.955 12.837 1.00 57.38 121 PRO A N 1
ATOM 944 C CA . PRO A 1 121 ? 14.377 -36.732 11.971 1.00 57.38 121 PRO A CA 1
ATOM 945 C C . PRO A 1 121 ? 13.958 -35.938 10.725 1.00 57.38 121 PRO A C 1
ATOM 947 O O . PRO A 1 121 ? 13.712 -34.735 10.783 1.00 57.38 121 PRO A O 1
ATOM 950 N N . GLN A 1 122 ? 13.871 -36.654 9.600 1.00 56.97 122 GLN A N 1
ATOM 951 C CA . GLN A 1 122 ? 13.419 -36.182 8.286 1.00 56.97 122 GLN A CA 1
ATOM 952 C C . GLN A 1 122 ? 12.194 -35.257 8.362 1.00 56.97 122 GLN A C 1
ATOM 954 O O . GLN A 1 122 ? 11.188 -35.593 8.986 1.00 56.97 122 GLN A O 1
ATOM 959 N N . GLU A 1 123 ? 12.276 -34.128 7.650 1.00 66.81 123 GLU A N 1
ATOM 960 C CA . GLU A 1 123 ? 11.213 -33.133 7.498 1.00 66.81 123 GLU A CA 1
ATOM 961 C C . GLU A 1 123 ? 9.875 -33.778 7.108 1.00 66.81 123 GLU A C 1
ATOM 963 O O . GLU A 1 123 ? 9.705 -34.368 6.034 1.00 66.81 123 GLU A O 1
ATOM 968 N N . VAL A 1 124 ? 8.897 -33.655 8.002 1.00 66.69 124 VAL A N 1
ATOM 969 C CA . VAL A 1 124 ? 7.535 -34.135 7.784 1.00 66.69 124 VAL A CA 1
ATOM 970 C C . VAL A 1 124 ? 6.824 -33.152 6.857 1.00 66.69 124 VAL A C 1
ATOM 972 O O . VAL A 1 124 ? 6.388 -32.086 7.283 1.00 66.69 124 VAL A O 1
ATOM 975 N N . LYS A 1 125 ? 6.696 -33.516 5.576 1.00 84.50 125 LYS A N 1
ATOM 976 C CA . LYS A 1 125 ? 5.907 -32.752 4.596 1.00 84.50 125 LYS A CA 1
ATOM 977 C C . LYS A 1 125 ? 4.443 -32.680 5.034 1.00 84.50 125 LYS A C 1
ATOM 979 O O . LYS A 1 125 ? 3.819 -33.713 5.300 1.00 84.50 125 LYS A O 1
ATOM 984 N N . SER A 1 126 ? 3.888 -31.474 5.088 1.00 89.38 126 SER A N 1
ATOM 985 C CA . SER A 1 126 ? 2.491 -31.245 5.451 1.00 89.38 126 SER A CA 1
ATOM 986 C C . SER A 1 126 ? 1.558 -31.498 4.259 1.00 89.38 126 SER A C 1
ATOM 988 O O . SER A 1 126 ? 1.968 -31.455 3.099 1.00 89.38 126 SER A O 1
ATOM 990 N N . HIS A 1 127 ? 0.299 -31.864 4.517 1.00 94.88 127 HIS A N 1
ATOM 991 C CA . HIS A 1 127 ? -0.682 -32.136 3.460 1.00 94.88 127 HIS A CA 1
ATOM 992 C C . HIS A 1 127 ? -2.085 -31.679 3.858 1.00 94.88 127 HIS A C 1
ATOM 994 O O . HIS A 1 127 ? -2.439 -31.683 5.037 1.00 94.88 127 HIS A O 1
ATOM 1000 N N . CYS A 1 128 ? -2.891 -31.290 2.869 1.00 92.81 128 CYS A N 1
ATOM 1001 C CA . CYS A 1 128 ? -4.295 -30.957 3.081 1.00 92.81 128 CYS A CA 1
ATOM 1002 C C . CYS A 1 128 ? -5.109 -32.241 3.274 1.00 92.81 128 CYS A C 1
ATOM 1004 O O . CYS A 1 128 ? -5.072 -33.139 2.433 1.00 92.81 128 CYS A O 1
ATOM 1006 N N . VAL A 1 129 ? -5.863 -32.313 4.371 1.00 90.25 129 VAL A N 1
ATOM 1007 C CA . VAL A 1 129 ? -6.664 -33.493 4.738 1.00 90.25 129 VAL A CA 1
ATOM 1008 C C . VAL A 1 129 ? -7.830 -33.716 3.767 1.00 90.25 129 VAL A C 1
ATOM 1010 O O . VAL A 1 129 ? -8.208 -34.856 3.512 1.00 90.25 129 VAL A O 1
ATOM 1013 N N . ASP A 1 130 ? -8.359 -32.644 3.175 1.00 89.38 130 ASP A N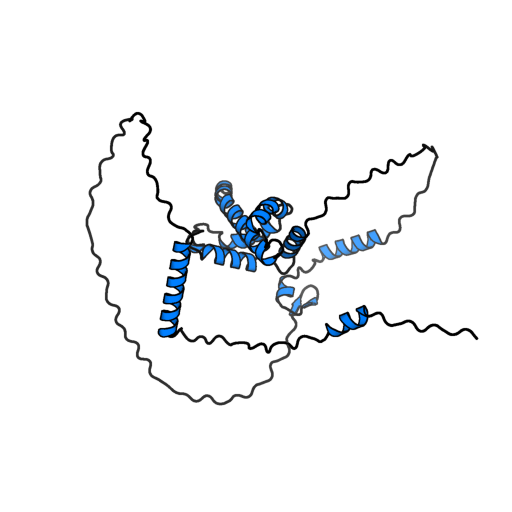 1
ATOM 1014 C CA . ASP A 1 130 ? -9.557 -32.702 2.333 1.00 89.38 130 ASP A CA 1
ATOM 1015 C C . ASP A 1 130 ? -9.262 -33.089 0.873 1.00 89.38 130 ASP A C 1
ATOM 1017 O O . ASP A 1 130 ? -10.032 -33.823 0.250 1.00 89.38 130 ASP A O 1
ATOM 1021 N N . CYS A 1 131 ? -8.152 -32.606 0.300 1.00 91.06 131 CYS A N 1
ATOM 1022 C CA . CYS A 1 131 ? -7.792 -32.866 -1.102 1.00 91.06 131 CYS A CA 1
ATOM 1023 C C . CYS A 1 131 ? -6.542 -33.739 -1.289 1.00 91.06 131 CYS A C 1
ATOM 1025 O O . CYS A 1 131 ? -6.272 -34.165 -2.411 1.00 91.06 131 CYS A O 1
ATOM 1027 N N . GLY A 1 132 ? -5.778 -34.006 -0.226 1.00 90.94 132 GLY A N 1
ATOM 1028 C CA . GLY A 1 132 ? -4.571 -34.836 -0.259 1.00 90.94 132 GLY A CA 1
ATOM 1029 C C . GLY A 1 132 ? -3.337 -34.180 -0.891 1.00 90.94 132 GLY A C 1
ATOM 1030 O O . GLY A 1 132 ? -2.304 -34.841 -1.016 1.00 90.94 132 GLY A O 1
ATOM 1031 N N . VAL A 1 133 ? -3.408 -32.904 -1.292 1.00 92.00 133 VAL A N 1
ATOM 1032 C CA . VAL A 1 133 ? -2.256 -32.171 -1.845 1.00 92.00 133 VAL A CA 1
ATOM 1033 C C . VAL A 1 133 ? -1.187 -32.018 -0.763 1.00 92.00 133 VAL A C 1
ATOM 1035 O O . VAL A 1 133 ? -1.492 -31.641 0.370 1.00 92.00 133 VAL A O 1
ATOM 1038 N N . ARG A 1 134 ? 0.061 -32.347 -1.110 1.00 93.56 134 ARG A N 1
ATOM 1039 C CA . ARG A 1 134 ? 1.231 -32.226 -0.231 1.00 93.56 134 ARG A CA 1
ATOM 1040 C C . ARG A 1 134 ? 1.933 -30.901 -0.495 1.00 93.56 134 ARG A C 1
ATOM 1042 O O . ARG A 1 134 ? 2.089 -30.527 -1.654 1.00 93.56 134 ARG A O 1
ATOM 1049 N N . PHE A 1 135 ? 2.383 -30.261 0.569 1.00 91.38 135 PHE A N 1
ATOM 1050 C CA . PHE A 1 135 ? 3.074 -28.981 0.543 1.00 91.38 135 PHE A CA 1
ATOM 1051 C C . PHE A 1 135 ? 4.476 -29.143 1.118 1.00 91.38 135 PHE A C 1
ATOM 1053 O O . PHE A 1 135 ? 4.724 -30.014 1.960 1.00 91.38 135 PHE A O 1
ATOM 1060 N N . GLU A 1 136 ? 5.402 -28.332 0.619 1.00 88.06 136 GLU A N 1
ATOM 1061 C CA . GLU A 1 136 ? 6.777 -28.315 1.118 1.00 88.06 136 GLU A CA 1
ATOM 1062 C C . GLU A 1 136 ? 6.888 -27.417 2.354 1.00 88.06 136 GLU A C 1
ATOM 1064 O O . GLU A 1 136 ? 7.624 -27.737 3.285 1.00 88.06 136 GLU A O 1
ATOM 1069 N N . PHE A 1 137 ? 6.058 -26.370 2.423 1.00 86.25 137 PHE A N 1
ATOM 1070 C CA . PHE A 1 137 ? 6.017 -25.427 3.536 1.00 86.25 137 PHE A CA 1
ATOM 1071 C C . PHE A 1 137 ? 4.610 -25.303 4.134 1.00 86.25 137 PHE A C 1
ATOM 1073 O O . PHE A 1 137 ? 3.600 -25.299 3.431 1.00 86.25 137 PHE A O 1
ATOM 1080 N N . ASN A 1 138 ? 4.529 -25.110 5.454 1.00 84.56 138 ASN A N 1
ATOM 1081 C CA . ASN A 1 138 ? 3.246 -24.917 6.146 1.00 84.56 138 ASN A CA 1
ATOM 1082 C C . ASN A 1 138 ? 2.504 -23.643 5.711 1.00 84.56 138 ASN A C 1
ATOM 1084 O O . ASN A 1 138 ? 1.278 -23.604 5.770 1.00 84.56 138 ASN A O 1
ATOM 1088 N N . SER A 1 139 ? 3.218 -22.615 5.251 1.00 83.44 139 SER A N 1
ATOM 1089 C CA . SER A 1 139 ? 2.613 -21.394 4.707 1.00 83.44 139 SER A CA 1
ATOM 1090 C C . SER A 1 139 ? 1.765 -21.670 3.461 1.00 83.44 139 SER A C 1
ATOM 1092 O O . SER A 1 139 ? 0.693 -21.086 3.311 1.00 83.44 139 SER A O 1
ATOM 1094 N N . GLU A 1 140 ? 2.191 -22.601 2.605 1.00 89.50 140 GLU A N 1
ATOM 1095 C CA . GLU A 1 140 ? 1.438 -23.011 1.416 1.00 89.50 140 GLU A CA 1
ATOM 1096 C C . GLU A 1 140 ? 0.158 -23.758 1.796 1.00 89.50 140 GLU A C 1
ATOM 1098 O O . GLU A 1 140 ? -0.891 -23.530 1.195 1.00 89.50 140 GLU A O 1
ATOM 1103 N N . LEU A 1 141 ? 0.218 -24.593 2.841 1.00 91.62 141 LEU A N 1
ATOM 1104 C CA . LEU A 1 141 ? -0.961 -25.266 3.383 1.00 91.62 141 LEU A CA 1
ATOM 1105 C C . LEU A 1 141 ? -1.982 -24.257 3.935 1.00 91.62 141 LEU A C 1
ATOM 1107 O O . LEU A 1 141 ? -3.177 -24.424 3.709 1.00 91.62 141 LEU A O 1
ATOM 1111 N N . ILE A 1 142 ? -1.527 -23.201 4.620 1.00 83.88 142 ILE A N 1
ATOM 1112 C CA . ILE A 1 142 ? -2.402 -22.138 5.149 1.00 83.88 142 ILE A CA 1
ATOM 1113 C C . ILE A 1 142 ? -3.057 -21.340 4.009 1.00 83.88 142 ILE A C 1
ATOM 1115 O O . ILE A 1 142 ? -4.227 -20.972 4.101 1.00 83.88 142 ILE A O 1
ATOM 1119 N N . ALA A 1 143 ? -2.326 -21.090 2.920 1.00 84.44 143 ALA A N 1
ATOM 1120 C CA . ALA A 1 143 ? -2.846 -20.388 1.746 1.00 84.44 143 ALA A CA 1
ATOM 1121 C C . ALA A 1 143 ? -3.757 -21.266 0.860 1.00 84.44 143 ALA A C 1
ATOM 1123 O O . ALA A 1 143 ? -4.522 -20.743 0.042 1.00 84.44 143 ALA A O 1
ATOM 1124 N N . HIS A 1 144 ? -3.696 -22.592 1.003 1.00 89.25 144 HIS A N 1
ATOM 1125 C CA . HIS A 1 144 ? -4.460 -23.524 0.187 1.00 89.25 144 HIS A CA 1
ATOM 1126 C C . HIS A 1 144 ? -5.957 -23.504 0.533 1.00 89.25 144 HIS A C 1
ATOM 1128 O O . HIS A 1 144 ? -6.403 -24.065 1.533 1.00 89.25 144 HIS A O 1
ATOM 1134 N N . LYS A 1 145 ? -6.774 -22.926 -0.355 1.00 90.12 145 LYS A N 1
ATOM 1135 C CA . LYS A 1 145 ? -8.233 -23.092 -0.312 1.00 90.12 145 LYS A CA 1
ATOM 1136 C C . LYS A 1 145 ? -8.615 -24.398 -0.998 1.00 90.12 145 LYS A C 1
ATOM 1138 O O . LYS A 1 145 ? -8.621 -24.471 -2.226 1.00 90.12 145 LYS A O 1
ATOM 1143 N N . CYS A 1 146 ? -8.946 -25.417 -0.205 1.00 86.94 146 CYS A N 1
ATOM 1144 C CA . CYS A 1 146 ? -9.422 -26.683 -0.745 1.00 86.94 146 CYS A CA 1
ATOM 1145 C C . CYS A 1 146 ? -10.714 -26.449 -1.551 1.00 86.94 146 CYS A C 1
ATOM 1147 O O . CYS A 1 146 ? -11.690 -25.943 -0.988 1.00 86.94 146 CYS A O 1
ATOM 1149 N N . PRO A 1 147 ? -10.760 -26.810 -2.849 1.00 81.25 147 PRO A N 1
ATOM 1150 C CA . PRO A 1 147 ? -11.974 -26.675 -3.638 1.00 81.25 147 PRO A CA 1
ATOM 1151 C C . PRO A 1 147 ? -13.058 -27.562 -3.029 1.00 81.25 147 PRO A C 1
ATOM 1153 O O . PRO A 1 147 ? -12.863 -28.768 -2.833 1.00 81.25 147 PRO A O 1
ATOM 1156 N N . THR A 1 148 ? -14.204 -26.965 -2.714 1.00 81.69 148 THR A N 1
ATOM 1157 C CA . THR A 1 148 ? -15.324 -27.716 -2.154 1.00 81.69 148 THR A CA 1
ATOM 1158 C C . THR A 1 148 ? -15.881 -28.673 -3.216 1.00 81.69 148 THR A C 1
ATOM 1160 O O . THR A 1 148 ? -15.703 -28.445 -4.416 1.00 81.69 148 THR A O 1
ATOM 1163 N N . PRO A 1 149 ? -16.611 -29.738 -2.838 1.00 74.19 149 PRO A N 1
ATOM 1164 C CA . PRO A 1 149 ? -17.247 -30.631 -3.811 1.00 74.19 149 PRO A CA 1
ATOM 1165 C C . PRO A 1 149 ? -18.141 -29.898 -4.827 1.00 74.19 149 PRO A C 1
ATOM 1167 O O . PRO A 1 149 ? -18.295 -30.355 -5.956 1.00 74.19 149 PRO A O 1
ATOM 1170 N N . LYS A 1 150 ? -18.693 -28.734 -4.456 1.00 69.19 150 LYS A N 1
ATOM 1171 C CA . LYS A 1 150 ? -19.480 -27.878 -5.357 1.00 69.19 150 LYS A CA 1
ATOM 1172 C C . LYS A 1 150 ? -18.621 -27.171 -6.411 1.00 69.19 150 LYS A C 1
ATOM 1174 O O . LYS A 1 150 ? -19.094 -26.974 -7.528 1.00 69.19 150 LYS A O 1
ATOM 1179 N N . ASP A 1 151 ? -17.380 -26.823 -6.077 1.00 71.56 151 ASP A N 1
ATOM 1180 C CA . ASP A 1 151 ? -16.444 -26.177 -7.002 1.00 71.56 151 ASP A CA 1
ATOM 1181 C C . ASP A 1 151 ? -15.926 -27.171 -8.046 1.00 71.56 151 ASP A C 1
ATOM 1183 O O . ASP A 1 151 ? -15.800 -26.819 -9.217 1.00 71.56 151 ASP A O 1
ATOM 1187 N N . LYS A 1 152 ? -15.737 -28.440 -7.656 1.00 65.38 152 LYS A N 1
ATOM 1188 C CA . LYS A 1 152 ? -15.346 -29.514 -8.584 1.00 65.38 152 LYS A CA 1
ATOM 1189 C C . LYS A 1 152 ? -16.372 -29.713 -9.707 1.00 65.38 152 LYS A C 1
ATOM 1191 O O . LYS A 1 152 ? -15.992 -29.726 -10.870 1.00 65.38 152 LYS A O 1
ATOM 1196 N N . ILE A 1 153 ? -17.670 -29.726 -9.382 1.00 70.62 153 ILE A N 1
ATOM 1197 C CA . ILE A 1 153 ? -18.750 -29.884 -10.378 1.00 70.62 153 ILE A CA 1
ATOM 1198 C C . ILE A 1 153 ? -18.755 -28.737 -11.402 1.00 70.62 153 ILE A C 1
ATOM 1200 O O . ILE A 1 153 ? -19.011 -28.959 -12.583 1.00 70.62 153 ILE A O 1
ATOM 1204 N N . LYS A 1 154 ? -18.463 -27.500 -10.979 1.00 69.12 154 LYS A N 1
ATOM 1205 C CA . LYS A 1 154 ? -18.376 -26.363 -11.911 1.00 69.12 154 LYS A CA 1
ATOM 1206 C C . LYS A 1 154 ? -17.175 -26.468 -12.846 1.00 69.12 154 LYS A C 1
ATOM 1208 O O . LYS A 1 154 ? -17.307 -26.116 -14.014 1.00 69.12 154 LYS A O 1
ATOM 1213 N N . ILE A 1 155 ? -16.034 -26.934 -12.343 1.00 65.31 155 ILE A N 1
ATOM 1214 C CA . ILE A 1 155 ? -14.816 -27.093 -13.145 1.00 65.31 155 ILE A CA 1
ATOM 1215 C C . ILE A 1 155 ? -15.011 -28.203 -14.185 1.00 65.31 155 ILE A C 1
ATOM 1217 O O . ILE A 1 155 ? -14.731 -27.980 -15.360 1.00 65.31 155 ILE A O 1
ATOM 1221 N N . ASP A 1 156 ? -15.582 -29.342 -13.788 1.00 65.69 156 ASP A N 1
ATOM 1222 C CA . ASP A 1 156 ? -15.839 -30.459 -14.705 1.00 65.69 156 ASP A CA 1
ATOM 1223 C C . ASP A 1 156 ? -16.838 -30.074 -15.814 1.00 65.69 156 ASP A C 1
ATOM 1225 O O . ASP A 1 156 ? -16.643 -30.420 -16.980 1.00 65.69 156 ASP A O 1
ATOM 1229 N N . ASN A 1 157 ? -17.864 -29.276 -15.490 1.00 69.00 157 ASN A N 1
ATOM 1230 C CA . ASN A 1 157 ? -18.823 -28.780 -16.484 1.00 69.00 157 ASN A CA 1
ATOM 1231 C C . ASN A 1 157 ? -18.196 -27.789 -17.486 1.00 69.00 157 ASN A C 1
ATOM 1233 O O . ASN A 1 157 ? -18.552 -27.811 -18.662 1.00 69.00 157 ASN A O 1
ATOM 1237 N N . LEU A 1 158 ? -17.251 -26.947 -17.050 1.00 67.06 158 LEU A N 1
ATOM 1238 C CA . LEU A 1 158 ? -16.551 -25.997 -17.929 1.00 67.06 158 LEU A CA 1
ATOM 1239 C C . LEU A 1 158 ? -15.600 -26.697 -18.906 1.00 67.06 158 LEU A C 1
ATOM 1241 O O . LEU A 1 158 ? -15.481 -26.283 -20.059 1.00 67.06 158 LEU A O 1
ATOM 1245 N N . ILE A 1 159 ? -14.943 -27.771 -18.463 1.00 69.50 159 ILE A N 1
ATOM 1246 C CA . ILE A 1 159 ? -14.085 -28.588 -19.332 1.00 69.50 159 ILE A CA 1
ATOM 1247 C C . ILE A 1 159 ? -14.941 -29.275 -20.410 1.00 69.50 159 ILE A C 1
ATOM 1249 O O . ILE A 1 159 ? -14.566 -29.289 -21.581 1.00 69.50 159 ILE A O 1
ATOM 1253 N N . HIS A 1 160 ? -16.141 -29.741 -20.049 1.00 64.62 160 HIS A N 1
ATOM 1254 C CA . HIS A 1 160 ? -17.055 -30.399 -20.985 1.00 64.62 160 HIS A CA 1
ATOM 1255 C C . HIS A 1 160 ? -17.688 -29.441 -22.023 1.00 64.62 160 HIS A C 1
ATOM 1257 O O . HIS A 1 160 ? -18.019 -29.867 -23.135 1.00 64.62 160 HIS A O 1
ATOM 1263 N N . GLU A 1 161 ? -17.853 -28.150 -21.706 1.00 64.00 161 GLU A N 1
ATOM 1264 C CA . GLU A 1 161 ? -18.315 -27.140 -22.677 1.00 64.00 161 GLU A CA 1
ATOM 1265 C C . GLU A 1 161 ? -17.243 -26.789 -23.719 1.00 64.00 161 GLU A C 1
ATOM 1267 O O . GLU A 1 161 ? -17.575 -26.564 -24.883 1.00 64.00 161 GLU A O 1
ATOM 1272 N N . PHE A 1 162 ? -15.959 -26.800 -23.345 1.00 56.50 162 PHE A N 1
ATOM 1273 C CA . PHE A 1 162 ? -14.861 -26.501 -24.272 1.00 56.50 162 PHE A CA 1
ATOM 1274 C C . PHE A 1 162 ? -14.540 -27.643 -25.246 1.00 56.50 162 PHE A C 1
ATOM 1276 O O . PHE A 1 162 ? -14.017 -27.391 -26.331 1.00 56.50 162 PHE A O 1
ATOM 1283 N N . GLU A 1 163 ? -14.879 -28.884 -24.897 1.00 60.22 163 GLU A N 1
ATOM 1284 C CA . GLU A 1 163 ? -14.652 -30.052 -25.757 1.00 60.22 163 GLU A CA 1
ATOM 1285 C C . GLU A 1 163 ? -15.807 -30.356 -26.724 1.00 60.22 163 GLU A C 1
ATOM 1287 O O . GLU A 1 163 ? -15.708 -31.301 -27.506 1.00 60.22 163 GLU A O 1
ATOM 1292 N N . SER A 1 164 ? -16.887 -29.562 -26.742 1.00 47.34 164 SER A N 1
ATOM 1293 C CA . SER A 1 164 ? -17.961 -29.735 -27.732 1.00 47.34 164 SER A CA 1
ATOM 1294 C C . SER A 1 164 ? -17.642 -29.003 -29.045 1.00 47.34 164 SER A C 1
ATOM 1296 O O . SER A 1 164 ? -17.688 -27.772 -29.094 1.00 47.34 164 SER A O 1
ATOM 1298 N N . PRO A 1 165 ? -17.357 -29.715 -30.154 1.00 50.31 165 PRO A N 1
ATOM 1299 C CA . PRO A 1 165 ? -17.102 -29.083 -31.439 1.00 50.31 165 PRO A CA 1
ATOM 1300 C C . PRO A 1 165 ? -18.411 -28.527 -32.007 1.00 50.31 165 PRO A C 1
ATOM 1302 O O . PRO A 1 165 ? -19.279 -29.275 -32.458 1.00 50.31 165 PRO A O 1
ATOM 1305 N N . HIS A 1 166 ? -18.562 -27.203 -32.019 1.00 48.34 166 HIS A N 1
ATOM 1306 C CA . HIS A 1 166 ? -19.632 -26.566 -32.779 1.00 48.34 166 HIS A CA 1
ATOM 1307 C C . HIS A 1 166 ? -19.363 -26.714 -34.288 1.00 48.34 166 HIS A C 1
ATOM 1309 O O . HIS A 1 166 ? -18.329 -26.246 -34.772 1.00 48.34 166 HIS A O 1
ATOM 1315 N N . PRO A 1 167 ? -20.270 -27.337 -35.065 1.00 55.22 167 PRO A N 1
ATOM 1316 C CA . PRO A 1 167 ? -20.140 -27.369 -36.513 1.00 55.22 167 PRO A CA 1
ATOM 1317 C C . PRO A 1 167 ? -20.424 -25.977 -37.108 1.00 55.22 167 PRO A C 1
ATOM 1319 O O . PRO A 1 167 ? -21.328 -25.278 -36.638 1.00 55.22 167 PRO A O 1
ATOM 1322 N N . PRO A 1 168 ? -19.700 -25.568 -38.166 1.00 51.12 168 PRO A N 1
ATOM 1323 C CA . PRO A 1 168 ? -19.923 -24.284 -38.813 1.00 51.12 168 PRO A CA 1
ATOM 1324 C C . PRO A 1 168 ? -21.250 -24.315 -39.578 1.00 51.12 168 PRO A C 1
ATOM 1326 O O . PRO A 1 168 ? -21.402 -25.047 -40.557 1.00 51.12 168 PRO A O 1
ATOM 1329 N N . GLN A 1 169 ? -22.218 -23.505 -39.149 1.00 49.09 169 GLN A N 1
ATOM 1330 C CA . GLN A 1 169 ? -23.419 -23.261 -39.941 1.00 49.09 169 GLN A CA 1
ATOM 1331 C C . GLN A 1 169 ? -23.104 -22.265 -41.059 1.00 49.09 169 GLN A C 1
ATOM 1333 O O . GLN A 1 169 ? -22.922 -21.069 -40.839 1.00 49.09 169 GLN A O 1
ATOM 1338 N N . VAL A 1 170 ? -23.036 -22.801 -42.276 1.00 58.50 170 VAL A N 1
ATOM 1339 C CA . VAL A 1 170 ? -22.972 -22.071 -43.541 1.00 58.50 170 VAL A CA 1
ATOM 1340 C C . VAL A 1 170 ? -24.363 -22.085 -44.163 1.00 58.50 170 VAL A C 1
ATOM 1342 O O . VAL A 1 170 ? -24.803 -23.138 -44.598 1.00 58.50 170 VAL A O 1
ATOM 1345 N N . THR A 1 171 ? -25.009 -20.924 -44.258 1.00 46.84 171 THR A N 1
ATOM 1346 C CA . THR A 1 171 ? -26.068 -20.561 -45.229 1.00 46.84 171 THR A CA 1
ATOM 1347 C C . THR A 1 171 ? -26.364 -19.077 -44.989 1.00 46.84 171 THR A C 1
ATOM 1349 O O . THR A 1 171 ? -26.610 -18.707 -43.852 1.00 46.84 171 THR A O 1
ATOM 1352 N N . GLY A 1 172 ? -26.377 -18.133 -45.922 1.00 48.84 172 GLY A N 1
ATOM 1353 C CA . GLY A 1 172 ? -26.336 -18.121 -47.374 1.00 48.84 172 GLY A CA 1
ATOM 1354 C C . GLY A 1 172 ? -26.788 -16.721 -47.840 1.00 48.84 172 GLY A C 1
ATOM 1355 O O . GLY A 1 172 ? -27.217 -15.898 -47.035 1.00 48.84 172 GLY A O 1
ATOM 1356 N N . SER A 1 173 ? -26.746 -16.508 -49.155 1.00 45.47 173 SER A N 1
ATOM 1357 C CA . SER A 1 173 ? -27.181 -15.331 -49.933 1.00 45.47 173 SER A CA 1
ATOM 1358 C C . SER A 1 173 ? -26.252 -14.110 -49.934 1.00 45.47 173 SER A C 1
ATOM 1360 O O . SER A 1 173 ? -26.117 -13.355 -48.977 1.00 45.47 173 SER A O 1
ATOM 1362 N N . GLY A 1 174 ? -25.594 -13.948 -51.083 1.00 53.34 174 GLY A N 1
ATOM 1363 C CA . GLY A 1 174 ? -24.691 -12.857 -51.380 1.00 53.34 174 GLY A CA 1
ATOM 1364 C C . GLY A 1 174 ? -25.421 -11.553 -51.681 1.00 53.34 174 GLY A C 1
ATOM 1365 O O . GLY A 1 174 ? -26.300 -11.485 -52.536 1.00 53.34 174 GLY A O 1
ATOM 1366 N N . GLN A 1 175 ? -24.949 -10.500 -51.029 1.00 48.56 175 GLN A N 1
ATOM 1367 C CA . GLN A 1 175 ? -24.856 -9.171 -51.609 1.00 48.56 175 GLN A CA 1
ATOM 1368 C C . GLN A 1 175 ? -23.416 -8.714 -51.408 1.00 48.56 175 GLN A C 1
ATOM 1370 O O . GLN A 1 175 ? -22.988 -8.399 -50.300 1.00 48.56 175 GLN A O 1
ATOM 1375 N N . THR A 1 176 ? -22.644 -8.748 -52.490 1.00 48.75 176 THR A N 1
ATOM 1376 C CA . THR A 1 176 ? -21.272 -8.252 -52.542 1.00 48.75 176 THR A CA 1
ATOM 1377 C C . THR A 1 176 ? -21.319 -6.727 -52.544 1.00 48.75 176 THR A C 1
ATOM 1379 O O . THR A 1 176 ? -21.301 -6.084 -53.590 1.00 48.75 176 THR A O 1
ATOM 1382 N N . PHE A 1 177 ? -21.419 -6.129 -51.359 1.00 53.69 177 PHE A N 1
ATOM 1383 C CA . PHE A 1 177 ? -21.012 -4.742 -51.181 1.00 53.69 177 PHE A CA 1
ATOM 1384 C C . PHE A 1 177 ? -19.483 -4.698 -51.268 1.00 53.69 177 PHE A C 1
ATOM 1386 O O . PHE A 1 177 ? -18.828 -5.562 -50.677 1.00 53.69 177 PHE A O 1
ATOM 1393 N N . PRO A 1 178 ? -18.876 -3.734 -51.981 1.00 56.78 178 PRO A N 1
ATOM 1394 C CA . PRO A 1 178 ? -17.456 -3.484 -51.837 1.00 56.78 178 PRO A CA 1
ATOM 1395 C C . PRO A 1 178 ? -17.232 -2.972 -50.412 1.00 56.78 178 PRO A C 1
ATOM 1397 O O . PRO A 1 178 ? -17.331 -1.777 -50.140 1.00 56.78 178 PRO A O 1
ATOM 1400 N N . SER A 1 179 ? -16.960 -3.896 -49.488 1.00 52.09 179 SER A N 1
ATOM 1401 C CA . SER A 1 179 ? -16.313 -3.605 -48.218 1.00 52.09 179 SER A CA 1
ATOM 1402 C C . SER A 1 179 ? -14.946 -3.025 -48.550 1.00 52.09 179 SER A C 1
ATOM 1404 O O . SER A 1 179 ? -13.940 -3.729 -48.593 1.00 52.09 179 SER A O 1
ATOM 1406 N N . GLN A 1 180 ? -14.905 -1.715 -48.785 1.00 56.16 180 GLN A N 1
ATOM 1407 C CA . GLN A 1 180 ? -13.759 -0.936 -48.360 1.00 56.16 180 GLN A CA 1
ATOM 1408 C C . GLN A 1 180 ? -13.712 -1.130 -46.851 1.00 56.16 180 GLN A C 1
ATOM 1410 O O . GLN A 1 180 ? -14.411 -0.456 -46.095 1.00 56.16 180 GLN A O 1
ATOM 1415 N N . ALA A 1 181 ? -12.989 -2.170 -46.439 1.00 56.69 181 ALA A N 1
ATOM 1416 C CA . ALA A 1 181 ? -12.569 -2.359 -45.076 1.00 56.69 181 ALA A CA 1
ATOM 1417 C C . ALA A 1 181 ? -11.792 -1.093 -44.737 1.00 56.69 181 ALA A C 1
ATOM 1419 O O . ALA A 1 181 ? -10.626 -0.943 -45.096 1.00 56.69 181 ALA A O 1
ATOM 1420 N N . LEU A 1 182 ? -12.486 -0.133 -44.127 1.00 56.88 182 LEU A N 1
ATOM 1421 C CA . LEU A 1 182 ? -11.842 0.882 -43.332 1.00 56.88 182 LEU A CA 1
ATOM 1422 C C . LEU A 1 182 ? -11.131 0.054 -42.268 1.00 56.88 182 LEU A C 1
ATOM 1424 O O . LEU A 1 182 ? -11.754 -0.418 -41.315 1.00 56.88 182 LEU A O 1
ATOM 1428 N N . GLU A 1 183 ? -9.851 -0.230 -42.500 1.00 59.56 183 GLU A N 1
ATOM 1429 C CA . GLU A 1 183 ? -8.926 -0.590 -41.445 1.00 59.56 183 GLU A CA 1
ATOM 1430 C C . GLU A 1 183 ? -8.972 0.596 -40.490 1.00 59.56 183 GLU A C 1
ATOM 1432 O O . GLU A 1 183 ? -8.220 1.560 -40.602 1.00 59.56 183 GLU A O 1
ATOM 1437 N N . ILE A 1 184 ? -9.951 0.566 -39.583 1.00 65.81 184 ILE A N 1
ATOM 1438 C CA . ILE A 1 184 ? -9.929 1.337 -38.361 1.00 65.81 184 ILE A CA 1
ATOM 1439 C C . ILE A 1 184 ? -8.695 0.780 -37.676 1.00 65.81 184 ILE A C 1
ATOM 1441 O O . ILE A 1 184 ? -8.758 -0.252 -37.004 1.00 65.81 184 ILE A O 1
ATOM 1445 N N . THR A 1 185 ? -7.551 1.406 -37.947 1.00 61.62 185 THR A N 1
ATOM 1446 C CA . THR A 1 185 ? -6.320 1.232 -37.199 1.00 61.62 185 THR A CA 1
ATOM 1447 C C . THR A 1 185 ? -6.709 1.526 -35.771 1.00 61.62 185 THR A C 1
ATOM 1449 O O . THR A 1 185 ? -6.808 2.690 -35.377 1.00 61.62 185 THR A O 1
ATOM 1452 N N . ARG A 1 186 ? -7.060 0.469 -35.027 1.00 65.69 186 ARG A N 1
ATOM 1453 C CA . ARG A 1 186 ? -7.368 0.583 -33.612 1.00 65.69 186 ARG A CA 1
ATOM 1454 C C . ARG A 1 186 ? -6.145 1.269 -33.025 1.00 65.69 186 ARG A C 1
ATOM 1456 O O . ARG A 1 186 ? -5.043 0.745 -33.225 1.00 65.69 186 ARG A O 1
ATOM 1463 N N . PRO A 1 187 ? -6.301 2.454 -32.413 1.00 72.88 187 PRO A N 1
ATOM 1464 C CA . PRO A 1 187 ? -5.171 3.124 -31.808 1.00 72.88 187 PRO A CA 1
ATOM 1465 C C . PRO A 1 187 ? -4.518 2.104 -30.887 1.00 72.88 187 PRO A C 1
ATOM 1467 O O . PRO A 1 187 ? -5.198 1.473 -30.072 1.00 72.88 187 PRO A O 1
ATOM 1470 N N . LYS A 1 188 ? -3.225 1.856 -31.117 1.00 73.81 188 LYS A N 1
ATOM 1471 C CA . LYS A 1 188 ? -2.448 0.961 -30.269 1.00 73.81 188 LYS A CA 1
ATOM 1472 C C . LYS A 1 188 ? -2.689 1.440 -28.835 1.00 73.81 188 LYS A C 1
ATOM 1474 O O . LYS A 1 188 ? -2.557 2.649 -28.614 1.00 73.81 188 LYS A O 1
ATOM 1479 N N . PRO A 1 189 ? -3.107 0.561 -27.907 1.00 73.25 189 PRO A N 1
ATOM 1480 C CA . PRO A 1 189 ? -3.297 0.975 -26.528 1.00 73.25 189 PRO A CA 1
ATOM 1481 C C . PRO A 1 189 ? -2.019 1.693 -26.077 1.00 73.25 189 PRO A C 1
ATOM 1483 O O . PRO A 1 189 ? -0.926 1.283 -26.499 1.00 73.25 189 PRO A O 1
ATOM 1486 N N . PRO A 1 190 ? -2.147 2.807 -25.333 1.00 77.94 190 PRO A N 1
ATOM 1487 C CA . PRO A 1 190 ? -0.987 3.543 -24.856 1.00 77.94 190 PRO A CA 1
ATOM 1488 C C . PRO A 1 190 ? -0.031 2.549 -24.204 1.00 77.94 190 PRO A C 1
ATOM 1490 O O . PRO A 1 190 ? -0.478 1.626 -23.523 1.00 77.94 190 PRO A O 1
ATOM 1493 N N . ALA A 1 191 ? 1.263 2.686 -24.503 1.00 84.75 191 ALA A N 1
ATOM 1494 C CA . ALA A 1 191 ? 2.267 1.800 -23.937 1.00 84.75 191 ALA A CA 1
ATOM 1495 C C . ALA A 1 191 ? 2.103 1.809 -22.416 1.00 84.75 191 ALA A C 1
ATOM 1497 O O . ALA A 1 191 ? 2.128 2.878 -21.803 1.00 84.75 191 ALA A O 1
ATOM 1498 N N . GLU A 1 192 ? 1.846 0.633 -21.851 1.00 86.00 192 GLU A N 1
ATOM 1499 C CA . GLU A 1 192 ? 1.683 0.485 -20.415 1.00 86.00 192 GLU A CA 1
ATOM 1500 C C . GLU A 1 192 ? 2.999 0.866 -19.737 1.00 86.00 192 GLU A C 1
ATOM 1502 O O . GLU A 1 192 ? 4.089 0.557 -20.226 1.00 86.00 192 GLU A O 1
ATOM 1507 N N . ASP A 1 193 ? 2.882 1.617 -18.653 1.00 94.62 193 ASP A N 1
ATOM 1508 C CA . ASP A 1 193 ? 4.006 2.087 -17.861 1.00 94.62 193 ASP A CA 1
ATOM 1509 C C . ASP A 1 193 ? 4.692 0.876 -17.208 1.00 94.62 193 ASP A C 1
ATOM 1511 O O . ASP A 1 193 ? 4.054 0.093 -16.494 1.00 94.62 193 ASP A O 1
ATOM 1515 N N . ILE A 1 194 ? 5.972 0.667 -17.526 1.00 95.62 194 ILE A N 1
ATOM 1516 C CA . ILE A 1 194 ? 6.702 -0.555 -17.162 1.00 95.62 194 ILE A CA 1
ATOM 1517 C C . ILE A 1 194 ? 6.867 -0.616 -15.642 1.00 95.62 194 ILE A C 1
ATOM 1519 O O . ILE A 1 194 ? 6.666 -1.665 -15.030 1.00 95.62 194 ILE A O 1
ATOM 1523 N N . GLU A 1 195 ? 7.187 0.520 -15.034 1.00 96.12 195 GLU A N 1
ATOM 1524 C CA . GLU A 1 195 ? 7.387 0.671 -13.602 1.00 96.12 195 GLU A CA 1
ATOM 1525 C C . GLU A 1 195 ? 6.072 0.499 -12.836 1.00 96.12 195 GLU A C 1
ATOM 1527 O O . GLU A 1 195 ? 6.036 -0.185 -11.810 1.00 96.12 195 GLU A O 1
ATOM 1532 N N . PHE A 1 196 ? 4.969 1.028 -13.374 1.00 96.19 196 PHE A N 1
ATOM 1533 C CA . PHE A 1 196 ? 3.639 0.779 -12.822 1.00 96.19 196 PHE A CA 1
ATOM 1534 C C . PHE A 1 196 ? 3.288 -0.708 -12.839 1.00 96.19 196 PHE A C 1
ATOM 1536 O O . PHE A 1 196 ? 2.805 -1.252 -11.846 1.00 96.19 196 PHE A O 1
ATOM 1543 N N . THR A 1 197 ? 3.549 -1.369 -13.969 1.00 96.12 197 THR A N 1
ATOM 1544 C CA . THR A 1 197 ? 3.276 -2.798 -14.145 1.00 96.12 197 THR A CA 1
ATOM 1545 C C . THR A 1 197 ? 4.081 -3.627 -13.145 1.00 96.12 197 THR A C 1
ATOM 1547 O O . THR A 1 197 ? 3.542 -4.547 -12.535 1.00 96.12 197 THR A O 1
ATOM 1550 N N . ALA A 1 198 ? 5.350 -3.271 -12.923 1.00 96.00 198 ALA A N 1
ATOM 1551 C CA . ALA A 1 198 ? 6.206 -3.925 -11.938 1.00 96.00 198 ALA A CA 1
ATOM 1552 C C . ALA A 1 198 ? 5.658 -3.778 -10.509 1.00 96.00 198 ALA A C 1
ATOM 1554 O O . ALA A 1 198 ? 5.490 -4.784 -9.823 1.00 96.00 198 ALA A O 1
ATOM 1555 N N . LEU A 1 199 ? 5.290 -2.560 -10.087 1.00 96.56 199 LEU A N 1
ATOM 1556 C CA . LEU A 1 199 ? 4.665 -2.319 -8.780 1.00 96.56 199 LEU A CA 1
ATOM 1557 C C . LEU A 1 199 ? 3.351 -3.096 -8.618 1.00 96.56 199 LEU A C 1
ATOM 1559 O O . LEU A 1 199 ? 3.100 -3.707 -7.577 1.00 96.56 199 LEU A O 1
ATOM 1563 N N . ARG A 1 200 ? 2.500 -3.069 -9.647 1.00 96.75 200 ARG A N 1
ATOM 1564 C CA . ARG A 1 200 ? 1.216 -3.770 -9.640 1.00 96.75 200 ARG A CA 1
ATOM 1565 C C . ARG A 1 200 ? 1.418 -5.265 -9.447 1.00 96.75 200 ARG A C 1
ATOM 1567 O O . ARG A 1 200 ? 0.758 -5.848 -8.592 1.00 96.75 200 ARG A O 1
ATOM 1574 N N . ASN A 1 201 ? 2.328 -5.863 -10.212 1.00 96.50 201 ASN A N 1
ATOM 1575 C CA . ASN A 1 201 ? 2.652 -7.278 -10.087 1.00 96.50 201 ASN A CA 1
ATOM 1576 C C . ASN A 1 201 ? 3.199 -7.574 -8.690 1.00 96.50 201 ASN A C 1
ATOM 1578 O O . ASN A 1 201 ? 2.670 -8.456 -8.032 1.00 96.50 201 ASN A O 1
ATOM 1582 N N . HIS A 1 202 ? 4.122 -6.758 -8.176 1.00 96.50 202 HIS A N 1
ATOM 1583 C CA . HIS A 1 202 ? 4.659 -6.916 -6.824 1.00 96.50 202 HIS A CA 1
ATOM 1584 C C . HIS A 1 202 ? 3.563 -6.969 -5.742 1.00 96.50 202 HIS A C 1
ATOM 1586 O O . HIS A 1 202 ? 3.558 -7.869 -4.907 1.00 96.50 202 HIS A O 1
ATOM 1592 N N . ILE A 1 203 ? 2.603 -6.035 -5.766 1.00 96.50 203 ILE A N 1
ATOM 1593 C CA . ILE A 1 203 ? 1.506 -5.963 -4.779 1.00 96.50 203 ILE A CA 1
ATOM 1594 C C . ILE A 1 203 ? 0.497 -7.116 -4.943 1.00 96.50 203 ILE A C 1
ATOM 1596 O O . ILE A 1 203 ? -0.096 -7.593 -3.964 1.00 96.50 203 ILE A O 1
ATOM 1600 N N . MET A 1 204 ? 0.262 -7.553 -6.180 1.00 96.00 204 MET A N 1
ATOM 1601 C CA . MET A 1 204 ? -0.683 -8.630 -6.494 1.00 96.00 204 MET A CA 1
ATOM 1602 C C . MET A 1 204 ? -0.075 -10.024 -6.315 1.00 96.00 204 MET A C 1
ATOM 1604 O O . MET A 1 204 ? -0.815 -10.983 -6.081 1.00 96.00 204 MET A O 1
ATOM 1608 N N . ASP A 1 205 ? 1.248 -10.132 -6.368 1.00 94.25 205 ASP A N 1
ATOM 1609 C CA . ASP A 1 205 ? 1.982 -11.372 -6.177 1.00 94.25 205 ASP A CA 1
ATOM 1610 C C . ASP A 1 205 ? 1.826 -11.905 -4.749 1.00 94.25 205 ASP A C 1
ATOM 1612 O O . ASP A 1 205 ? 1.519 -11.188 -3.792 1.00 94.25 205 ASP A O 1
ATOM 1616 N N . ALA A 1 206 ? 2.056 -13.211 -4.592 1.00 79.94 206 ALA A N 1
ATOM 1617 C CA . ALA A 1 206 ? 1.943 -13.896 -3.305 1.00 79.94 206 ALA A CA 1
ATOM 1618 C C . ALA A 1 206 ? 2.970 -13.414 -2.260 1.00 79.94 206 ALA A C 1
ATOM 1620 O O . ALA A 1 206 ? 2.790 -13.670 -1.072 1.00 79.94 206 ALA A O 1
ATOM 1621 N N . GLY A 1 207 ? 4.036 -12.727 -2.691 1.00 84.62 207 GLY A N 1
ATOM 1622 C CA . GLY A 1 207 ? 5.085 -12.209 -1.809 1.00 84.62 207 GLY A CA 1
ATOM 1623 C C . GLY A 1 207 ? 4.679 -10.964 -1.017 1.00 84.62 207 GLY A C 1
ATOM 1624 O O . GLY A 1 207 ? 5.179 -10.760 0.089 1.00 84.62 207 GLY A O 1
ATOM 1625 N N . PHE A 1 208 ? 3.750 -10.153 -1.531 1.00 93.06 208 PHE A N 1
ATOM 1626 C CA . PHE A 1 208 ? 3.228 -8.998 -0.807 1.00 93.06 208 PHE A CA 1
ATOM 1627 C C . PHE A 1 208 ? 2.024 -9.428 0.035 1.00 93.06 208 PHE A C 1
ATOM 1629 O O . PHE A 1 208 ? 0.958 -9.761 -0.485 1.00 93.06 208 PHE A O 1
ATOM 1636 N N . VAL A 1 209 ? 2.212 -9.456 1.355 1.00 95.19 209 VAL A N 1
ATOM 1637 C CA . VAL A 1 209 ? 1.245 -9.996 2.322 1.00 95.19 209 VAL A CA 1
ATOM 1638 C C . VAL A 1 209 ? 0.864 -8.963 3.379 1.00 95.19 209 VAL A C 1
ATOM 1640 O O . VAL A 1 209 ? 1.642 -8.060 3.694 1.00 95.19 209 VAL A O 1
ATOM 1643 N N . ALA A 1 210 ? -0.304 -9.143 4.001 1.00 93.19 210 ALA A N 1
ATOM 1644 C CA . ALA A 1 210 ? -0.808 -8.272 5.065 1.00 93.19 210 ALA A CA 1
ATOM 1645 C C . ALA A 1 210 ? 0.183 -8.093 6.235 1.00 93.19 210 ALA A C 1
ATOM 1647 O O . ALA A 1 210 ? 0.268 -7.014 6.817 1.00 93.19 210 ALA A O 1
ATOM 1648 N N . ALA A 1 211 ? 0.999 -9.110 6.544 1.00 94.00 211 ALA A N 1
ATOM 1649 C CA . ALA A 1 211 ? 2.052 -9.002 7.557 1.00 94.00 211 ALA A CA 1
ATOM 1650 C C . ALA A 1 211 ? 3.132 -7.962 7.191 1.00 94.00 211 ALA A C 1
ATOM 1652 O O . ALA A 1 211 ? 3.597 -7.228 8.061 1.00 94.00 211 ALA A O 1
ATOM 1653 N N . GLY A 1 212 ? 3.492 -7.851 5.907 1.00 94.25 212 GLY A N 1
ATOM 1654 C CA . GLY A 1 212 ? 4.423 -6.829 5.420 1.00 94.25 212 GLY A CA 1
ATOM 1655 C C . GLY A 1 212 ? 3.832 -5.422 5.528 1.00 94.25 212 GLY A C 1
ATOM 1656 O O . GLY A 1 212 ? 4.511 -4.497 5.972 1.00 94.25 212 GLY A O 1
ATOM 1657 N N . VAL A 1 213 ? 2.538 -5.281 5.222 1.00 96.06 213 VAL A N 1
ATOM 1658 C CA . VAL A 1 213 ? 1.787 -4.032 5.430 1.00 96.06 213 VAL A CA 1
ATOM 1659 C C . VAL A 1 213 ? 1.771 -3.641 6.910 1.00 96.06 213 VAL A C 1
ATOM 1661 O O . VAL A 1 213 ? 2.080 -2.499 7.245 1.00 96.06 213 VAL A O 1
ATOM 1664 N N . ALA A 1 214 ? 1.479 -4.588 7.806 1.00 94.06 214 ALA A N 1
ATOM 1665 C CA . ALA A 1 214 ? 1.476 -4.352 9.248 1.00 94.06 214 ALA A CA 1
ATOM 1666 C C . ALA A 1 214 ? 2.847 -3.880 9.753 1.00 94.06 214 ALA A C 1
ATOM 1668 O O . ALA A 1 214 ? 2.921 -2.893 10.483 1.00 94.06 214 ALA A O 1
ATOM 1669 N N . PHE A 1 215 ? 3.931 -4.534 9.320 1.00 93.94 215 PHE A N 1
ATOM 1670 C CA . PHE A 1 215 ? 5.293 -4.118 9.654 1.00 93.94 215 PHE A CA 1
ATOM 1671 C C . PHE A 1 215 ? 5.580 -2.685 9.187 1.00 93.94 215 PHE A C 1
ATOM 1673 O O . PHE A 1 215 ? 6.121 -1.886 9.950 1.00 93.94 215 PHE A O 1
ATOM 1680 N N . HIS A 1 216 ? 5.168 -2.335 7.965 1.00 93.19 216 HIS A N 1
ATOM 1681 C CA . HIS A 1 216 ? 5.365 -0.989 7.431 1.00 93.19 216 HIS A CA 1
ATOM 1682 C C . HIS A 1 216 ? 4.598 0.070 8.235 1.00 93.19 216 HIS A C 1
ATOM 1684 O O . HIS A 1 216 ? 5.160 1.109 8.569 1.00 93.19 216 HIS A O 1
ATOM 1690 N N . ILE A 1 217 ? 3.349 -0.212 8.619 1.00 92.62 217 ILE A N 1
ATOM 1691 C CA . ILE A 1 217 ? 2.542 0.677 9.470 1.00 92.62 217 ILE A CA 1
ATOM 1692 C C . ILE A 1 217 ? 3.192 0.852 10.847 1.00 92.62 217 ILE A C 1
ATOM 1694 O O . ILE A 1 217 ? 3.298 1.974 11.333 1.00 92.62 217 ILE A O 1
ATOM 1698 N N . VAL A 1 218 ? 3.674 -0.227 11.470 1.00 90.75 218 VAL A N 1
ATOM 1699 C CA . VAL A 1 218 ? 4.383 -0.139 12.758 1.00 90.75 218 VAL A CA 1
ATOM 1700 C C . VAL A 1 218 ? 5.639 0.722 12.631 1.00 90.75 218 VAL A C 1
ATOM 1702 O O . VAL A 1 218 ? 5.868 1.588 13.475 1.00 90.75 218 VAL A O 1
ATOM 1705 N N . ALA A 1 219 ? 6.423 0.539 11.566 1.00 90.25 219 ALA A N 1
ATOM 1706 C CA . ALA A 1 219 ? 7.607 1.351 11.311 1.00 90.25 219 ALA A CA 1
ATOM 1707 C C . ALA A 1 219 ? 7.252 2.835 11.105 1.00 90.25 219 ALA A C 1
ATOM 1709 O O . ALA A 1 219 ? 7.893 3.695 11.707 1.00 90.25 219 ALA A O 1
ATOM 1710 N N . LEU A 1 220 ? 6.198 3.141 10.340 1.00 89.00 220 LEU A N 1
ATOM 1711 C CA . LEU A 1 220 ? 5.690 4.508 10.170 1.00 89.00 220 LEU A CA 1
ATOM 1712 C C . LEU A 1 220 ? 5.289 5.131 11.513 1.00 89.00 220 LEU A C 1
ATOM 1714 O O . LEU A 1 220 ? 5.714 6.236 11.839 1.00 89.00 220 LEU A O 1
ATOM 1718 N N . CYS A 1 221 ? 4.525 4.402 12.325 1.00 86.62 221 CYS A N 1
ATOM 1719 C CA . CYS A 1 221 ? 4.012 4.905 13.597 1.00 86.62 221 CYS A CA 1
ATOM 1720 C C . CYS A 1 221 ? 5.045 4.926 14.728 1.00 86.62 221 CYS A C 1
ATOM 1722 O O . CYS A 1 221 ? 4.817 5.579 15.744 1.00 86.62 221 CYS A O 1
ATOM 1724 N N . SER A 1 222 ? 6.188 4.258 14.557 1.00 84.38 222 SER A N 1
ATOM 1725 C CA . SER A 1 222 ? 7.330 4.391 15.466 1.00 84.38 222 SER A CA 1
ATOM 1726 C C . SER A 1 222 ? 8.057 5.731 15.333 1.00 84.38 222 SER A C 1
ATOM 1728 O O . SER A 1 222 ? 8.889 6.046 16.180 1.00 84.38 222 SER A O 1
ATOM 1730 N N . GLN A 1 223 ? 7.744 6.534 14.307 1.00 81.62 223 GLN A N 1
ATOM 1731 C CA . GLN A 1 223 ? 8.284 7.879 14.134 1.00 81.62 223 GLN A CA 1
ATOM 1732 C C . GLN A 1 223 ? 7.323 8.912 14.755 1.00 81.62 223 GLN A C 1
ATOM 1734 O O . GLN A 1 223 ? 6.317 9.278 14.140 1.00 81.62 223 GLN A O 1
ATOM 1739 N N . PRO A 1 224 ? 7.610 9.422 15.970 1.00 62.94 224 PRO A N 1
ATOM 1740 C CA . PRO A 1 224 ? 6.667 10.237 16.743 1.00 62.94 224 PRO A CA 1
ATOM 1741 C C . PRO A 1 224 ? 6.381 11.620 16.136 1.00 62.94 224 PRO A C 1
ATOM 1743 O O . PRO A 1 224 ? 5.449 12.294 16.562 1.00 62.94 224 PRO A O 1
ATOM 1746 N N . MET A 1 225 ? 7.167 12.051 15.145 1.00 68.06 225 MET A N 1
ATOM 1747 C CA . MET A 1 225 ? 7.038 13.365 14.504 1.00 68.06 225 MET A CA 1
ATOM 1748 C C . MET A 1 225 ? 5.987 13.404 13.385 1.00 68.06 225 MET A C 1
ATOM 1750 O O . MET A 1 225 ? 5.583 14.487 12.970 1.00 68.06 225 MET A O 1
ATOM 1754 N N . THR A 1 226 ? 5.551 12.248 12.880 1.00 61.16 226 THR A N 1
ATOM 1755 C CA . THR A 1 226 ? 4.731 12.146 11.658 1.00 61.16 226 THR A CA 1
ATOM 1756 C C . THR A 1 226 ? 3.338 11.590 11.918 1.00 61.16 226 THR A C 1
ATOM 1758 O O . THR A 1 226 ? 2.384 12.011 11.265 1.00 61.16 226 THR A O 1
ATOM 1761 N N . THR A 1 227 ? 3.191 10.680 12.882 1.00 61.84 227 THR A N 1
ATOM 1762 C CA . THR A 1 227 ? 1.894 10.087 13.232 1.00 61.84 227 THR A CA 1
ATOM 1763 C C . THR A 1 227 ? 1.818 9.766 14.721 1.00 61.84 227 THR A C 1
ATOM 1765 O O . THR A 1 227 ? 2.806 9.287 15.279 1.00 61.84 227 THR A O 1
ATOM 1768 N N . PRO A 1 228 ? 0.661 9.976 15.376 1.00 60.72 228 PRO A N 1
ATOM 1769 C CA . PRO A 1 228 ? 0.456 9.482 16.731 1.00 60.72 228 PRO A CA 1
ATOM 1770 C C . PRO A 1 228 ? 0.619 7.959 16.751 1.00 60.72 228 PRO A C 1
ATOM 1772 O O . PRO A 1 228 ? 0.136 7.270 15.846 1.00 60.72 228 PRO A O 1
ATOM 1775 N N . SER A 1 229 ? 1.310 7.458 17.777 1.00 64.00 229 SER A N 1
ATOM 1776 C CA . SER A 1 229 ? 1.581 6.030 17.971 1.00 64.00 229 SER A CA 1
ATOM 1777 C C . SER A 1 229 ? 0.317 5.185 17.784 1.00 64.00 229 SER A C 1
ATOM 1779 O O . SER A 1 229 ? -0.766 5.564 18.230 1.00 64.00 229 SER A O 1
ATOM 1781 N N . THR A 1 230 ? 0.453 3.988 17.210 1.00 62.34 230 THR A N 1
ATOM 1782 C CA . THR A 1 230 ? -0.648 3.010 17.087 1.00 62.34 230 THR A CA 1
ATOM 1783 C C . THR A 1 230 ? -1.260 2.628 18.436 1.00 62.34 230 THR A C 1
ATOM 1785 O O . THR A 1 230 ? -2.390 2.149 18.496 1.00 62.34 230 THR A O 1
ATOM 1788 N N . THR A 1 231 ? -0.535 2.853 19.536 1.00 62.31 231 THR A N 1
ATOM 1789 C CA . THR A 1 231 ? -1.016 2.629 20.905 1.00 62.31 231 THR A CA 1
ATOM 1790 C C . THR A 1 231 ? -1.984 3.701 21.402 1.00 62.31 231 THR A C 1
ATOM 1792 O O . THR A 1 231 ? -2.707 3.441 22.359 1.00 62.31 231 THR A O 1
ATOM 1795 N N . THR A 1 232 ? -2.032 4.882 20.774 1.00 64.38 232 THR A N 1
ATOM 1796 C CA . THR A 1 232 ? -2.955 5.972 21.144 1.00 64.38 232 THR A CA 1
ATOM 1797 C C . THR A 1 232 ? -4.207 6.005 20.271 1.00 64.38 232 THR A C 1
ATOM 1799 O O . THR A 1 232 ? -4.995 6.944 20.343 1.00 64.38 232 THR A O 1
ATOM 1802 N N . TRP A 1 233 ? -4.378 5.008 19.406 1.00 71.38 233 TRP A N 1
ATOM 1803 C CA . TRP A 1 233 ? -5.539 4.870 18.542 1.00 71.38 233 TRP A CA 1
ATOM 1804 C C . TRP A 1 233 ? -6.694 4.248 19.328 1.00 71.38 233 TRP A C 1
ATOM 1806 O O . TRP A 1 233 ? -6.686 3.048 19.619 1.00 71.38 233 TRP A O 1
ATOM 1816 N N . ASP A 1 234 ? -7.677 5.075 19.680 1.00 67.50 234 ASP A N 1
ATOM 1817 C CA . ASP A 1 234 ? -8.781 4.722 20.586 1.00 67.50 234 ASP A CA 1
ATOM 1818 C C . ASP A 1 234 ? -9.947 3.985 19.897 1.00 67.50 234 ASP A C 1
ATOM 1820 O O . ASP A 1 234 ? -11.095 4.058 20.320 1.00 67.50 234 ASP A O 1
ATOM 1824 N N . PHE A 1 235 ? -9.675 3.281 18.796 1.00 73.19 235 PHE A N 1
ATOM 1825 C CA . PHE A 1 235 ? -10.680 2.498 18.076 1.00 73.19 235 PHE A CA 1
ATOM 1826 C C . PHE A 1 235 ? -10.498 0.996 18.329 1.00 73.19 235 PHE A C 1
ATOM 1828 O O . PHE A 1 235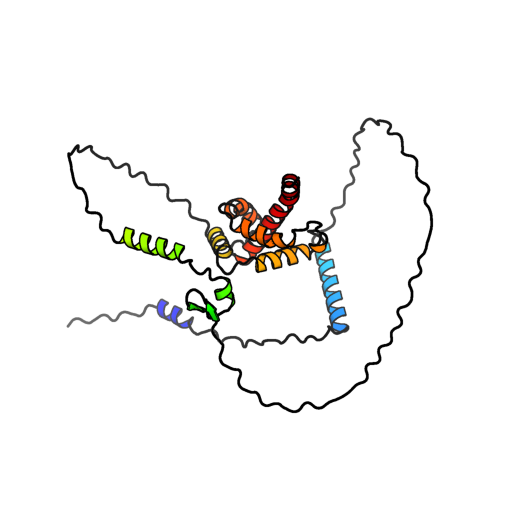 ? -9.397 0.452 18.192 1.00 73.19 235 PHE A O 1
ATOM 1835 N N . GLU A 1 236 ? -11.599 0.321 18.686 1.00 75.12 236 GLU A N 1
ATOM 1836 C CA . GLU A 1 236 ? -11.638 -1.110 19.047 1.00 75.12 236 GLU A CA 1
ATOM 1837 C C . GLU A 1 236 ? -11.079 -2.014 17.935 1.00 75.12 236 GLU A C 1
ATOM 1839 O O . GLU A 1 236 ? -10.405 -3.007 18.204 1.00 75.12 236 GLU A O 1
ATOM 1844 N N . ASP A 1 237 ? -11.263 -1.608 16.679 1.00 79.75 237 ASP A N 1
ATOM 1845 C CA . ASP A 1 237 ? -10.942 -2.399 15.493 1.00 79.75 237 ASP A CA 1
ATOM 1846 C C . ASP A 1 237 ? -9.522 -2.132 14.933 1.00 79.75 237 ASP A C 1
ATOM 1848 O O . ASP A 1 237 ? -9.221 -2.478 13.794 1.00 79.75 237 ASP A O 1
ATOM 1852 N N . ARG A 1 238 ? -8.585 -1.542 15.694 1.00 81.50 238 ARG A N 1
ATOM 1853 C CA . ARG A 1 238 ? -7.249 -1.170 15.153 1.00 81.50 238 ARG A CA 1
ATOM 1854 C C . ARG A 1 238 ? -6.463 -2.327 14.525 1.00 81.50 238 ARG A C 1
ATOM 1856 O O . ARG A 1 238 ? -5.650 -2.105 13.630 1.00 81.50 238 ARG A O 1
ATOM 1863 N N . ALA A 1 239 ? -6.716 -3.557 14.972 1.00 85.75 239 ALA A N 1
ATOM 1864 C CA . ALA A 1 239 ? -6.078 -4.757 14.442 1.00 85.75 239 ALA A CA 1
ATOM 1865 C C . ALA A 1 239 ? -6.444 -5.046 12.974 1.00 85.75 239 ALA A C 1
ATOM 1867 O O . ALA A 1 239 ? -5.680 -5.732 12.298 1.00 85.75 239 ALA A O 1
ATOM 1868 N N . VAL A 1 240 ? -7.566 -4.517 12.461 1.00 91.81 240 VAL A N 1
ATOM 1869 C CA . VAL A 1 240 ? -7.974 -4.742 11.063 1.00 91.81 240 VAL A CA 1
ATOM 1870 C C . VAL A 1 240 ? -7.353 -3.752 10.081 1.00 91.81 240 VAL A C 1
ATOM 1872 O O . VAL A 1 240 ? -7.428 -3.975 8.876 1.00 91.81 240 VAL A O 1
ATOM 1875 N N . ILE A 1 241 ? -6.719 -2.673 10.554 1.00 92.38 241 ILE A N 1
ATOM 1876 C CA . ILE A 1 241 ? -6.180 -1.626 9.672 1.00 92.38 241 ILE A CA 1
ATOM 1877 C C . ILE A 1 241 ? -5.185 -2.176 8.646 1.00 92.38 241 ILE A C 1
ATOM 1879 O O . ILE A 1 241 ? -5.346 -1.847 7.471 1.00 92.38 241 ILE A O 1
ATOM 1883 N N . PRO A 1 242 ? -4.197 -3.020 9.009 1.00 94.94 242 PRO A N 1
ATOM 1884 C CA . PRO A 1 242 ? -3.301 -3.593 8.009 1.00 94.94 242 PRO A CA 1
ATOM 1885 C C . PRO A 1 242 ? -4.044 -4.351 6.905 1.00 94.94 242 PRO A C 1
ATOM 1887 O O . PRO A 1 242 ? -3.689 -4.225 5.737 1.00 94.94 242 PRO A O 1
ATOM 1890 N N . GLU A 1 243 ? -5.113 -5.073 7.252 1.00 95.62 243 GLU A N 1
ATOM 1891 C CA . GLU A 1 243 ? -5.940 -5.803 6.286 1.00 95.62 243 GLU A CA 1
ATOM 1892 C C . GLU A 1 243 ? -6.756 -4.853 5.398 1.00 95.62 243 GLU A C 1
ATOM 1894 O O . GLU A 1 243 ? -6.861 -5.067 4.190 1.00 95.62 243 GLU A O 1
ATOM 1899 N N . MET A 1 244 ? -7.291 -3.764 5.962 1.00 95.69 244 MET A N 1
ATOM 1900 C CA . MET A 1 244 ? -7.980 -2.722 5.192 1.00 95.69 244 MET A CA 1
ATOM 1901 C C . MET A 1 244 ? -7.037 -2.055 4.188 1.00 95.69 244 MET A C 1
ATOM 1903 O O . MET A 1 244 ? -7.397 -1.889 3.025 1.00 95.69 244 MET A O 1
ATOM 1907 N N . VAL A 1 245 ? -5.818 -1.716 4.616 1.00 96.94 245 VAL A N 1
ATOM 1908 C CA . VAL A 1 245 ? -4.783 -1.125 3.756 1.00 96.94 245 VAL A CA 1
ATOM 1909 C C . VAL A 1 245 ? -4.369 -2.103 2.660 1.00 96.94 245 VAL A C 1
ATOM 1911 O O . VAL A 1 245 ? -4.316 -1.732 1.489 1.00 96.94 245 VAL A O 1
ATOM 1914 N N . PHE A 1 246 ? -4.132 -3.366 3.017 1.00 97.62 246 PHE A N 1
ATOM 1915 C CA . PHE A 1 246 ? -3.802 -4.421 2.063 1.00 97.62 246 PHE A CA 1
ATOM 1916 C C . PHE A 1 246 ? -4.911 -4.625 1.020 1.00 97.62 246 PHE A C 1
ATOM 1918 O O . PHE A 1 246 ? -4.639 -4.692 -0.180 1.00 97.62 246 PHE A O 1
ATOM 1925 N N . THR A 1 247 ? -6.169 -4.651 1.465 1.00 97.12 247 THR A N 1
ATOM 1926 C CA . THR A 1 247 ? -7.344 -4.761 0.591 1.00 97.12 247 THR A CA 1
ATOM 1927 C C . THR A 1 247 ? -7.460 -3.556 -0.340 1.00 97.12 247 THR A C 1
ATOM 1929 O O . THR A 1 247 ? -7.689 -3.735 -1.536 1.00 97.12 247 THR A O 1
ATOM 1932 N N . LEU A 1 248 ? -7.255 -2.340 0.178 1.00 97.38 248 LEU A N 1
ATOM 1933 C CA . LEU A 1 248 ? -7.307 -1.105 -0.605 1.00 97.38 248 LEU A CA 1
ATOM 1934 C C . LEU A 1 248 ? -6.225 -1.079 -1.694 1.00 97.38 248 LEU A C 1
ATOM 1936 O O . LEU A 1 248 ? -6.525 -0.781 -2.846 1.00 97.38 248 LEU A O 1
ATOM 1940 N N . LEU A 1 249 ? -4.990 -1.475 -1.370 1.00 97.75 249 LEU A N 1
ATOM 1941 C CA . LEU A 1 249 ? -3.895 -1.576 -2.344 1.00 97.75 249 LEU A CA 1
ATOM 1942 C C . LEU A 1 249 ? -4.190 -2.567 -3.477 1.00 97.75 249 LEU A C 1
ATOM 1944 O O . LEU A 1 249 ? -3.733 -2.372 -4.603 1.00 97.75 249 LEU A O 1
ATOM 1948 N N . ARG A 1 250 ? -4.960 -3.621 -3.193 1.00 97.31 250 ARG A N 1
ATOM 1949 C CA . ARG A 1 250 ? -5.385 -4.621 -4.182 1.00 97.31 250 ARG A CA 1
ATOM 1950 C C . ARG A 1 250 ? -6.685 -4.263 -4.898 1.00 97.31 250 ARG A C 1
ATOM 1952 O O . ARG A 1 250 ? -7.097 -4.981 -5.811 1.00 97.31 250 ARG A O 1
ATOM 1959 N N . GLN A 1 251 ? -7.332 -3.163 -4.528 1.00 97.38 251 GLN A N 1
ATOM 1960 C CA . GLN A 1 251 ? -8.547 -2.722 -5.189 1.00 97.38 251 GLN A CA 1
ATOM 1961 C C . GLN A 1 251 ? -8.228 -2.259 -6.624 1.00 97.38 251 GLN A C 1
ATOM 1963 O O . GLN A 1 251 ? -7.361 -1.401 -6.819 1.00 97.38 251 GLN A O 1
ATOM 1968 N N . PRO A 1 252 ? -8.928 -2.780 -7.652 1.00 96.69 252 PRO A N 1
ATOM 1969 C CA . PRO A 1 252 ? -8.733 -2.332 -9.027 1.00 96.69 252 PRO A CA 1
ATOM 1970 C C . PRO A 1 252 ? -8.936 -0.818 -9.161 1.00 96.69 252 PRO A C 1
ATOM 1972 O O . PRO A 1 252 ? -9.947 -0.286 -8.702 1.00 96.69 252 PRO A O 1
ATOM 1975 N N . GLY A 1 253 ? -7.991 -0.128 -9.802 1.00 96.31 253 GLY A N 1
ATOM 1976 C CA . GLY A 1 253 ? -8.046 1.318 -10.017 1.00 96.31 253 GLY A CA 1
ATOM 1977 C C . GLY A 1 253 ? -7.422 2.157 -8.900 1.00 96.31 253 GLY A C 1
ATOM 1978 O O . GLY A 1 253 ? -7.150 3.334 -9.130 1.00 96.31 253 GLY A O 1
ATOM 1979 N N . TYR A 1 254 ? -7.172 1.591 -7.712 1.00 98.06 254 TYR A N 1
ATOM 1980 C CA . TYR A 1 254 ? -6.579 2.354 -6.612 1.00 98.06 254 TYR A CA 1
ATOM 1981 C C . TYR A 1 254 ? -5.123 2.734 -6.912 1.00 98.06 254 TYR A C 1
ATOM 1983 O O . TYR A 1 254 ? -4.775 3.914 -6.867 1.00 98.06 254 TYR A O 1
ATOM 1991 N N . LEU A 1 255 ? -4.291 1.757 -7.300 1.00 97.62 255 LEU A N 1
ATOM 1992 C CA . LEU A 1 255 ? -2.892 2.008 -7.664 1.00 97.62 255 LEU A CA 1
ATOM 1993 C C . LEU A 1 255 ? -2.784 2.966 -8.852 1.00 97.62 255 LEU A C 1
ATOM 1995 O O . LEU A 1 255 ? -1.962 3.874 -8.817 1.00 97.62 255 LEU A O 1
ATOM 1999 N N . GLU A 1 256 ? -3.638 2.816 -9.867 1.00 96.81 256 GLU A N 1
ATOM 2000 C CA . GLU A 1 256 ? -3.725 3.746 -10.996 1.00 96.81 256 GLU A CA 1
ATOM 2001 C C . GLU A 1 256 ? -4.044 5.174 -10.539 1.00 96.81 256 GLU A C 1
ATOM 2003 O O . GLU A 1 256 ? -3.466 6.132 -11.055 1.00 96.81 256 GLU A O 1
ATOM 2008 N N . GLY A 1 257 ? -4.948 5.313 -9.565 1.00 97.56 257 GLY A N 1
ATOM 2009 C CA . GLY A 1 257 ? -5.355 6.599 -9.008 1.00 97.56 257 GLY A CA 1
ATOM 2010 C C . GLY A 1 257 ? -4.225 7.315 -8.270 1.00 97.56 257 GLY A C 1
ATOM 2011 O O . GLY A 1 257 ? -4.059 8.523 -8.436 1.00 97.56 257 GLY A O 1
ATOM 2012 N N . ILE A 1 258 ? -3.415 6.580 -7.500 1.00 97.62 258 ILE A N 1
ATOM 2013 C CA . ILE A 1 258 ? -2.298 7.161 -6.737 1.00 97.62 258 ILE A CA 1
ATOM 2014 C C . ILE A 1 258 ? -0.977 7.206 -7.518 1.00 97.62 258 ILE A C 1
ATOM 2016 O O . ILE A 1 258 ? -0.035 7.871 -7.082 1.00 97.62 258 ILE A O 1
ATOM 2020 N N . TRP A 1 259 ? -0.887 6.542 -8.675 1.00 96.69 259 TRP A N 1
ATOM 2021 C CA . TRP A 1 259 ? 0.351 6.423 -9.450 1.00 96.69 259 TRP A CA 1
ATOM 2022 C C . TRP A 1 259 ? 1.005 7.766 -9.809 1.00 96.69 259 TRP A C 1
ATOM 2024 O O . TRP A 1 259 ? 2.212 7.896 -9.600 1.00 96.69 259 TRP A O 1
ATOM 2034 N N . PRO A 1 260 ? 0.275 8.805 -10.269 1.00 95.94 260 PRO A N 1
ATOM 2035 C CA . PRO A 1 260 ? 0.885 10.107 -10.538 1.00 95.94 260 PRO A CA 1
ATOM 2036 C C . PRO A 1 260 ? 1.572 10.710 -9.305 1.00 95.94 260 PRO A C 1
ATOM 2038 O O . PRO A 1 260 ? 2.679 11.234 -9.417 1.00 95.94 260 PRO A O 1
ATOM 2041 N N . SER A 1 261 ? 0.953 10.585 -8.127 1.00 95.00 261 SER A N 1
ATOM 2042 C CA . SER A 1 261 ? 1.520 11.047 -6.855 1.00 95.00 261 SER A CA 1
ATOM 2043 C C . SER A 1 261 ? 2.749 10.231 -6.464 1.00 95.00 261 SER A C 1
ATOM 2045 O O . SER A 1 261 ? 3.762 10.803 -6.062 1.00 95.00 261 SER A O 1
ATOM 2047 N N . LEU A 1 262 ? 2.697 8.908 -6.649 1.00 94.88 262 LEU A N 1
ATOM 2048 C CA . LEU A 1 262 ? 3.839 8.027 -6.414 1.00 94.88 262 LEU A CA 1
ATOM 2049 C C . LEU A 1 262 ? 5.038 8.440 -7.268 1.00 94.88 262 LEU A C 1
ATOM 2051 O O . LEU A 1 262 ? 6.127 8.595 -6.726 1.00 94.88 262 LEU A O 1
ATOM 2055 N N . LYS A 1 263 ? 4.861 8.712 -8.568 1.00 95.19 263 LYS A N 1
ATOM 2056 C CA . LYS A 1 263 ? 5.972 9.162 -9.428 1.00 95.19 263 LYS A CA 1
ATOM 2057 C C . LYS A 1 263 ? 6.653 10.422 -8.907 1.00 95.19 263 LYS A C 1
ATOM 2059 O O . LYS A 1 263 ? 7.878 10.516 -8.941 1.00 95.19 263 LYS A O 1
ATOM 2064 N N . VAL A 1 264 ? 5.857 11.385 -8.444 1.00 94.62 264 VAL A N 1
ATOM 2065 C CA . VAL A 1 264 ? 6.368 12.656 -7.918 1.00 94.62 264 VAL A CA 1
ATOM 2066 C C . VAL A 1 264 ? 7.193 12.419 -6.655 1.00 94.62 264 VAL A C 1
ATOM 2068 O O . VAL A 1 264 ? 8.296 12.947 -6.549 1.00 94.62 264 VAL A O 1
ATOM 2071 N N . VAL A 1 265 ? 6.693 11.597 -5.728 1.00 93.00 265 VAL A N 1
ATOM 2072 C CA . VAL A 1 265 ? 7.383 11.288 -4.464 1.00 93.00 265 VAL A CA 1
ATOM 2073 C C . VAL A 1 265 ? 8.641 10.449 -4.699 1.00 93.00 265 VAL A C 1
ATOM 2075 O O . VAL A 1 265 ? 9.661 10.653 -4.046 1.00 93.00 265 VAL A O 1
ATOM 2078 N N . MET A 1 266 ? 8.582 9.508 -5.639 1.00 92.44 266 MET A N 1
ATOM 2079 C CA . MET A 1 266 ? 9.646 8.530 -5.864 1.00 92.44 266 MET A CA 1
ATOM 2080 C C . MET A 1 266 ? 10.803 9.088 -6.695 1.00 92.44 266 MET A C 1
ATOM 2082 O O . MET A 1 266 ? 11.928 8.595 -6.588 1.00 92.44 266 MET A O 1
ATOM 2086 N N . GLY A 1 267 ? 10.555 10.119 -7.508 1.00 92.50 267 GLY A N 1
ATOM 2087 C CA . GLY A 1 267 ? 11.580 10.771 -8.317 1.00 92.50 267 GLY A CA 1
ATOM 2088 C C . GLY A 1 267 ? 12.355 9.768 -9.176 1.00 92.50 267 GLY A C 1
ATOM 2089 O O . GLY A 1 267 ? 11.782 9.043 -9.985 1.00 92.50 267 GLY A O 1
ATOM 2090 N N . SER A 1 268 ? 13.674 9.701 -8.985 1.00 91.31 268 SER A N 1
ATOM 2091 C CA . SER A 1 268 ? 14.567 8.807 -9.739 1.00 91.31 268 SER A CA 1
ATOM 2092 C C . SER A 1 268 ? 14.496 7.330 -9.336 1.00 91.31 268 SER A C 1
ATOM 2094 O O . SER A 1 268 ? 15.080 6.490 -10.013 1.00 91.31 268 SER A O 1
ATOM 2096 N N . ASN A 1 269 ? 13.816 6.997 -8.241 1.00 90.00 269 ASN A N 1
ATOM 2097 C CA . ASN A 1 269 ? 13.790 5.650 -7.664 1.00 90.00 269 ASN A CA 1
ATOM 2098 C C . ASN A 1 269 ? 12.522 4.855 -8.055 1.00 90.00 269 ASN A C 1
ATOM 2100 O O . ASN A 1 269 ? 12.211 3.835 -7.445 1.00 90.00 269 ASN A O 1
ATOM 2104 N N . ILE A 1 270 ? 11.803 5.297 -9.091 1.00 90.62 270 ILE A N 1
ATOM 2105 C CA . ILE A 1 270 ? 10.546 4.707 -9.588 1.00 90.62 270 ILE A CA 1
ATOM 2106 C C . ILE A 1 270 ? 10.645 3.226 -10.009 1.00 90.62 270 ILE A C 1
ATOM 2108 O O . ILE A 1 270 ? 9.635 2.537 -10.054 1.00 90.62 270 ILE A O 1
ATOM 2112 N N . GLY A 1 271 ? 11.849 2.715 -10.284 1.00 89.88 271 GLY A N 1
ATOM 2113 C CA . GLY A 1 271 ? 12.071 1.312 -10.657 1.00 89.88 271 GLY A CA 1
ATOM 2114 C C . GLY A 1 271 ? 12.214 0.330 -9.486 1.00 89.88 271 GLY A C 1
ATOM 2115 O O . GLY A 1 271 ? 12.391 -0.859 -9.730 1.00 89.88 271 GLY A O 1
ATOM 2116 N N . ASN A 1 272 ? 12.191 0.797 -8.232 1.00 94.94 272 ASN A N 1
ATOM 2117 C CA . ASN A 1 272 ? 12.284 -0.065 -7.049 1.00 94.94 272 ASN A CA 1
ATOM 2118 C C . ASN A 1 272 ? 10.878 -0.403 -6.536 1.00 94.94 272 ASN A C 1
ATOM 2120 O O . ASN A 1 272 ? 10.328 0.323 -5.711 1.00 94.94 272 ASN A O 1
ATOM 2124 N N . ASP A 1 273 ? 10.308 -1.496 -7.031 1.00 94.75 273 ASP A N 1
ATOM 2125 C CA . ASP A 1 273 ? 8.959 -1.978 -6.717 1.00 94.75 273 ASP A CA 1
ATOM 2126 C C . ASP A 1 273 ? 8.704 -2.169 -5.211 1.00 94.75 273 ASP A C 1
ATOM 2128 O O . ASP A 1 273 ? 7.659 -1.740 -4.721 1.00 94.75 273 ASP A O 1
ATOM 2132 N N . ILE A 1 274 ? 9.670 -2.708 -4.459 1.00 94.25 274 ILE A N 1
ATOM 2133 C CA . ILE A 1 274 ? 9.574 -2.882 -2.997 1.00 94.25 274 ILE A CA 1
ATOM 2134 C C . ILE A 1 274 ? 9.415 -1.527 -2.299 1.00 94.25 274 ILE A C 1
ATOM 2136 O O . ILE A 1 274 ? 8.541 -1.338 -1.450 1.00 94.25 274 ILE A O 1
ATOM 2140 N N . TRP A 1 275 ? 10.265 -0.562 -2.652 1.00 93.69 275 TRP A N 1
ATOM 2141 C CA . TRP A 1 275 ? 10.198 0.774 -2.066 1.00 93.69 275 TRP A CA 1
ATOM 2142 C C . TRP A 1 275 ? 8.919 1.505 -2.485 1.00 93.69 275 TRP A C 1
ATOM 2144 O O . TRP A 1 275 ? 8.247 2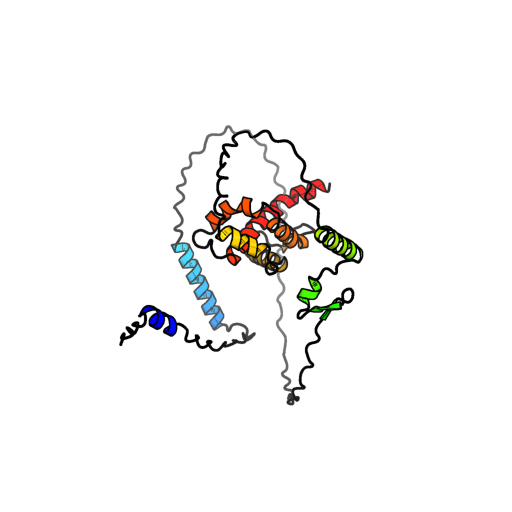.099 -1.639 1.00 93.69 275 TRP A O 1
ATOM 2154 N N . CYS A 1 276 ? 8.535 1.385 -3.759 1.00 95.56 276 CYS A N 1
ATOM 2155 C CA . CYS A 1 276 ? 7.278 1.909 -4.284 1.00 95.56 276 CYS A CA 1
ATOM 2156 C C . CYS A 1 276 ? 6.072 1.351 -3.510 1.00 95.56 276 CYS A C 1
ATOM 2158 O O . CYS A 1 276 ? 5.171 2.110 -3.151 1.00 95.56 276 CYS A O 1
ATOM 2160 N N . ALA A 1 277 ? 6.071 0.050 -3.196 1.00 96.50 277 ALA A N 1
ATOM 2161 C CA . ALA A 1 277 ? 5.021 -0.595 -2.412 1.00 96.50 277 ALA A CA 1
ATOM 2162 C C . ALA A 1 277 ? 4.951 -0.053 -0.975 1.00 96.50 277 ALA A C 1
ATOM 2164 O O . ALA A 1 277 ? 3.854 0.120 -0.441 1.00 96.50 277 ALA A O 1
ATOM 2165 N N . GLY A 1 278 ? 6.088 0.293 -0.363 1.00 95.62 278 GLY A N 1
ATOM 2166 C CA . GLY A 1 278 ? 6.123 0.979 0.935 1.00 95.62 278 GLY A CA 1
ATOM 2167 C C . GLY A 1 278 ? 5.465 2.365 0.894 1.00 95.62 278 GLY A C 1
ATOM 2168 O O . GLY A 1 278 ? 4.575 2.669 1.694 1.00 95.62 278 GLY A O 1
ATOM 2169 N N . ILE A 1 279 ? 5.811 3.193 -0.098 1.00 95.75 279 ILE A N 1
ATOM 2170 C CA . ILE A 1 279 ? 5.179 4.514 -0.264 1.00 95.75 279 ILE A CA 1
ATOM 2171 C C . ILE A 1 279 ? 3.677 4.371 -0.560 1.00 95.75 279 ILE A C 1
ATOM 2173 O O . ILE A 1 279 ? 2.863 5.067 0.047 1.00 95.75 279 ILE A O 1
ATOM 2177 N N . ALA A 1 280 ? 3.285 3.428 -1.422 1.00 97.31 280 ALA A N 1
ATOM 2178 C CA . ALA A 1 280 ? 1.877 3.136 -1.696 1.00 97.31 280 ALA A CA 1
ATOM 2179 C C . ALA A 1 280 ? 1.125 2.717 -0.421 1.00 97.31 280 ALA A C 1
ATOM 2181 O O . ALA A 1 280 ? 0.026 3.212 -0.165 1.00 97.31 280 ALA A O 1
ATOM 2182 N N . THR A 1 281 ? 1.744 1.872 0.410 1.00 97.25 281 THR A N 1
ATOM 2183 C CA . THR A 1 281 ? 1.216 1.465 1.721 1.00 97.25 281 THR A CA 1
ATOM 2184 C C . THR A 1 281 ? 1.022 2.659 2.644 1.00 97.25 281 THR A C 1
ATOM 2186 O O . THR A 1 281 ? -0.009 2.754 3.300 1.00 97.25 281 THR A O 1
ATOM 2189 N N . THR A 1 282 ? 1.966 3.599 2.655 1.00 95.69 282 THR A N 1
ATOM 2190 C CA . THR A 1 282 ? 1.869 4.829 3.452 1.00 95.69 282 THR A CA 1
ATOM 2191 C C . THR A 1 282 ? 0.659 5.669 3.034 1.00 95.69 282 THR A C 1
ATOM 2193 O O . THR A 1 282 ? -0.121 6.091 3.885 1.00 95.69 282 THR A O 1
ATOM 2196 N N . ILE A 1 283 ? 0.457 5.874 1.728 1.00 95.94 283 ILE A N 1
ATOM 2197 C CA . ILE A 1 283 ? -0.690 6.632 1.199 1.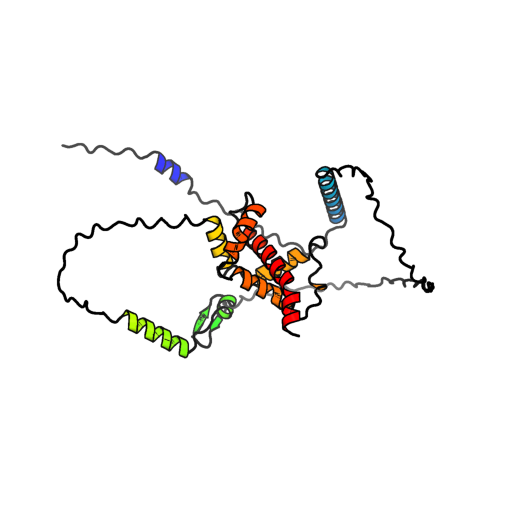00 95.94 283 ILE A CA 1
ATOM 2198 C C . ILE A 1 283 ? -2.008 5.925 1.548 1.00 95.94 283 ILE A C 1
ATOM 2200 O O . ILE A 1 283 ? -2.894 6.538 2.139 1.00 95.94 283 ILE A O 1
ATOM 2204 N N . ALA A 1 284 ? -2.106 4.623 1.260 1.00 96.94 284 ALA A N 1
ATOM 2205 C CA . ALA A 1 284 ? -3.290 3.816 1.566 1.00 96.94 284 ALA A CA 1
ATOM 2206 C C . ALA A 1 284 ? -3.619 3.788 3.059 1.00 96.94 284 ALA A C 1
ATOM 2208 O O . ALA A 1 284 ? -4.785 3.833 3.443 1.00 96.94 284 ALA A O 1
ATOM 2209 N N . PHE A 1 285 ? -2.597 3.766 3.909 1.00 95.25 285 PHE A N 1
ATOM 2210 C CA . PHE A 1 285 ? -2.760 3.870 5.347 1.00 95.25 285 PHE A CA 1
ATOM 2211 C C . PHE A 1 285 ? -3.414 5.198 5.761 1.00 95.25 285 PHE A C 1
ATOM 2213 O O . PHE A 1 285 ? -4.410 5.181 6.487 1.00 95.25 285 PHE A O 1
ATOM 2220 N N . PHE A 1 286 ? -2.933 6.338 5.258 1.00 93.00 286 PHE A N 1
ATOM 2221 C CA . PHE A 1 286 ? -3.560 7.631 5.550 1.00 93.00 286 PHE A CA 1
ATOM 2222 C C . PHE A 1 286 ? -4.991 7.734 5.015 1.00 93.00 286 PHE A C 1
ATOM 2224 O O . PHE A 1 286 ? -5.854 8.280 5.707 1.00 93.00 286 PHE A O 1
ATOM 2231 N N . ASP A 1 287 ? -5.264 7.185 3.833 1.00 94.75 287 ASP A N 1
ATOM 2232 C CA . ASP A 1 287 ? -6.615 7.155 3.273 1.00 94.75 287 ASP A CA 1
ATOM 2233 C C . ASP A 1 287 ? -7.564 6.324 4.147 1.00 94.75 287 ASP A C 1
ATOM 2235 O O . ASP A 1 287 ? -8.646 6.798 4.497 1.00 94.75 287 ASP A O 1
ATOM 2239 N N . VAL A 1 288 ? -7.134 5.141 4.605 1.00 93.88 288 VAL A N 1
ATOM 2240 C CA . VAL A 1 288 ? -7.907 4.318 5.549 1.00 93.88 288 VAL A CA 1
ATOM 2241 C C . VAL A 1 288 ? -8.191 5.091 6.836 1.00 93.88 288 VAL A C 1
ATOM 2243 O O . VAL A 1 288 ? -9.357 5.210 7.216 1.00 93.88 288 VAL A O 1
ATOM 2246 N N . ILE A 1 289 ? -7.178 5.690 7.472 1.00 89.81 289 ILE A N 1
ATOM 2247 C CA . ILE A 1 289 ? -7.362 6.455 8.718 1.00 89.81 289 ILE A CA 1
ATOM 2248 C C . ILE A 1 289 ? -8.350 7.613 8.534 1.00 89.81 289 ILE A C 1
ATOM 2250 O O . ILE A 1 289 ? -9.211 7.824 9.388 1.00 89.81 289 ILE A O 1
ATOM 2254 N N . ARG A 1 290 ? -8.283 8.335 7.408 1.00 88.12 290 ARG A N 1
ATOM 2255 C CA . ARG A 1 290 ? -9.217 9.434 7.110 1.00 88.12 290 ARG A CA 1
ATOM 2256 C C . ARG A 1 290 ? -10.666 8.969 6.976 1.00 88.12 290 ARG A C 1
ATOM 2258 O O . ARG A 1 290 ? -11.566 9.770 7.219 1.00 88.12 290 ARG A O 1
ATOM 2265 N N . THR A 1 291 ? -10.902 7.713 6.599 1.00 88.12 291 THR A N 1
ATOM 2266 C CA . THR A 1 291 ? -12.259 7.158 6.459 1.00 88.12 291 THR A CA 1
ATOM 2267 C C . THR A 1 291 ? -12.847 6.610 7.759 1.00 88.12 291 THR A C 1
ATOM 2269 O O . THR A 1 291 ? -14.068 6.492 7.853 1.00 88.12 291 THR A O 1
ATOM 2272 N N . LEU A 1 292 ? -12.027 6.324 8.780 1.00 85.19 292 LEU A N 1
ATOM 2273 C CA . LEU A 1 292 ? -12.497 5.714 10.032 1.00 85.19 292 LEU A CA 1
ATOM 2274 C C . LEU A 1 292 ? -13.604 6.513 10.747 1.00 85.19 292 LEU A C 1
ATOM 2276 O O . LEU A 1 292 ? -14.597 5.886 11.120 1.00 85.19 292 LEU A O 1
ATOM 2280 N N . PRO A 1 293 ? -13.530 7.855 10.891 1.00 81.44 293 PRO A N 1
ATOM 2281 C CA . PRO A 1 293 ? -14.602 8.612 11.543 1.00 81.44 293 PRO A CA 1
ATOM 2282 C C . PRO A 1 293 ? -15.954 8.468 10.830 1.00 81.44 293 PRO A C 1
ATOM 2284 O O . PRO A 1 293 ? -16.984 8.291 11.473 1.00 81.44 293 PRO A O 1
ATOM 2287 N N . ALA A 1 294 ? -15.950 8.462 9.493 1.00 78.31 294 ALA A N 1
ATOM 2288 C CA . ALA A 1 294 ? -17.166 8.297 8.699 1.00 78.31 294 ALA A CA 1
ATOM 2289 C C . ALA A 1 294 ? -17.763 6.885 8.840 1.00 78.31 294 ALA A C 1
ATOM 2291 O O . ALA A 1 294 ? -18.982 6.719 8.856 1.00 78.31 294 ALA A O 1
ATOM 2292 N N . LEU A 1 295 ? -16.916 5.858 8.971 1.00 77.44 295 LEU A N 1
ATOM 2293 C CA . LEU A 1 295 ? -17.372 4.491 9.232 1.00 77.44 295 LEU A CA 1
ATOM 2294 C C . LEU A 1 295 ? -17.992 4.345 10.627 1.00 77.44 295 LEU A C 1
ATOM 2296 O O . LEU A 1 295 ? -18.930 3.567 10.790 1.00 77.44 295 LEU A O 1
ATOM 2300 N N . GLU A 1 296 ? -17.499 5.085 11.622 1.00 79.81 296 GLU A N 1
ATOM 2301 C CA . GLU A 1 296 ? -18.085 5.102 12.965 1.00 79.81 296 GLU A CA 1
ATOM 2302 C C . GLU A 1 296 ? -19.455 5.799 12.983 1.00 79.81 296 GLU A C 1
ATOM 2304 O O . GLU A 1 296 ? -20.384 5.312 13.626 1.00 79.81 296 GLU A O 1
ATOM 2309 N N . GLU A 1 297 ? -19.611 6.900 12.240 1.00 79.25 297 GLU A N 1
ATOM 2310 C CA . GLU A 1 297 ? -20.901 7.584 12.077 1.00 79.25 297 GLU A CA 1
ATOM 2311 C C . GLU A 1 297 ? -21.958 6.687 11.420 1.00 79.25 297 GLU A C 1
ATOM 2313 O O . GLU A 1 297 ? -23.108 6.704 11.842 1.00 79.25 297 GLU A O 1
ATOM 2318 N N . LEU A 1 298 ? -21.573 5.853 10.448 1.00 77.75 298 LEU A N 1
ATOM 2319 C CA . LEU A 1 298 ? -22.484 4.906 9.788 1.00 77.75 298 LEU A CA 1
ATOM 2320 C C . LEU A 1 298 ? -22.963 3.757 10.691 1.00 77.75 298 LEU A C 1
ATOM 2322 O O . LEU A 1 298 ? -23.933 3.084 10.345 1.00 77.75 298 LEU A O 1
ATOM 2326 N N . LYS A 1 299 ? -22.283 3.495 11.815 1.00 80.12 299 LYS A N 1
ATOM 2327 C CA . LYS A 1 299 ? -22.688 2.467 12.789 1.00 80.12 299 LYS A CA 1
ATOM 2328 C C . LYS A 1 299 ? -23.723 2.986 13.808 1.00 80.12 299 LYS A C 1
ATOM 2330 O O . LYS A 1 299 ? -24.273 2.163 14.540 1.00 80.12 299 LYS A O 1
ATOM 2335 N N . LYS A 1 300 ? -23.954 4.304 13.885 1.00 76.56 300 LYS A N 1
ATOM 2336 C CA . LYS A 1 300 ? -24.894 4.961 14.816 1.00 76.56 300 LYS A CA 1
ATOM 2337 C C . LYS A 1 300 ? -26.282 5.108 14.194 1.00 76.56 300 LYS A C 1
ATOM 2339 O O . LYS A 1 300 ? -27.260 4.925 14.952 1.00 76.56 300 LYS A O 1
#

Sequence (300 aa):
MTEKKKAQPNLIENAIGKRAETPKTPPQVLRDVPDQPLTRDEMATLEELNHQTEKRLQDQYPEEPVAVTHTVPKVPIIPVSKPNPQPVTENSSLESPPQGINSKTDSNLAEESPEEFESFPQEVKSHCVDCGVRFEFNSELIAHKCPTPKDKIKIDNLIHEFESPHPPQVTGSGQTFPSQALEITRPKPPAEDIEFTALRNHIMDAGFVAAGVAFHIVALCSQPMTTPSTTTWDFEDRAVIPEMVFTLLRQPGYLEGIWPSLKVVMGSNIGNDIWCAGIATTIAFFDVIRTLPALEELKK

Radius of gyration: 35.11 Å; chains: 1; bounding box: 66×84×105 Å